Protein AF-A0AA39MLH0-F1 (afdb_monomer)

Sequence (256 aa):
MRRAWQQSLGCHDEVKSGTVVTLVQLEDVPPGALEAEPLLRNIAKQERKNVTIAILRRDIDWGNLQGIGGATVLHVWLKHIPALARFRPAVENLFSSTYAKWPLCLCKSKVFSMRSTDIDESTTRGTKNVLYNLVIAQLGIAVTWMARWLICVCGDQLTTDRIRKIKRYMLKVQPGFEWHDWALPIIQLWHLKWNWQKAIFRLHWFPLEGNKLYGLHRETVQIMERTKFNHEKCDFYPAHHILEDRFEAMILEALQ

InterPro domains:
  IPR046496 Domain of unknown function DUF6589 [PF20231] (48-255)

Foldseek 3Di:
DDDPVVDDPDDDPDLPAKDKDKDWDDPPQDPQNFWLVVVVVVVVVVCVVVDDPVNVVVPDPVVLVVLVVVLVLLVLCCVPPVVCVVCVVVSVCSCVPVNDDPDDDPDDIDMDIFDMDSQHLLALVSLVVVVCCVQCVTVVHDQVCLNTGADEDEDAPSNLVSLVVQLVVQVVDDDGVSNVSSYHYDYDPLNVLQVVLLVQLVVFVDDPDDPCCGGLVCCCCPVVVVVVDDSNVCDRPVSVVSVVVVVSVVSVVVVD

Solvent-accessible surface area (backbone atoms only — not comparable to full-atom values): 15325 Å² total; per-residue (Å²): 133,85,62,78,89,76,62,74,95,67,91,72,90,72,83,87,49,67,41,70,53,71,49,66,59,83,73,94,74,58,92,71,74,48,45,33,63,68,58,53,54,55,59,72,67,50,58,72,79,73,65,44,71,70,55,56,59,65,70,50,61,59,67,52,52,52,48,49,52,52,48,49,53,52,49,51,46,44,73,74,36,73,92,46,47,88,48,46,69,65,52,52,43,40,58,73,52,80,55,46,71,83,79,71,78,97,67,84,74,53,72,46,79,49,79,72,40,71,49,44,55,92,38,50,67,27,38,50,51,49,53,47,43,47,43,46,72,70,64,62,52,59,66,78,54,42,67,47,37,48,44,82,44,70,38,45,73,63,54,34,48,30,52,56,47,42,32,65,63,25,65,80,51,70,86,55,59,69,24,42,74,28,58,39,66,37,67,36,65,66,55,53,54,43,53,49,50,43,50,52,42,66,74,37,51,51,68,92,69,71,95,58,88,72,40,53,40,53,47,38,41,71,72,67,61,46,69,84,68,52,63,88,80,40,55,59,68,68,50,48,51,53,52,48,55,50,52,51,50,54,59,57,55,74,74,111

Secondary structure (DSSP, 8-state):
---GGG--SS--------B--EEE---SPPTTTTBHHHHHHHHHHTGGGG--HHHHHHHS-HHHHHHHHHHHHHHHHHHH-GGGGGGHHHHHHIIIIIT--SPPP-----EEEPPPB---TTSHHHHHHHHHIIIIIIT---GGGGGTB-EEEEE-HHHHHHHHHHHHHHTTSPSSGGGTTTEEEEE-HHHHHHHHHHHHHHHH---S-SS---SHHHIIIIIS--TT--TTT--HHHHHHHHHHHHHHHHHHTT-

Mean predicted aligned error: 7.53 Å

Radius of gyration: 24.04 Å; Cα contacts (8 Å, |Δi|>4): 231; chains: 1; bounding box: 58×59×61 Å

Structure (mmCIF, N/CA/C/O backbone):
data_AF-A0AA39MLH0-F1
#
_entry.id   AF-A0AA39MLH0-F1
#
loop_
_atom_site.group_PDB
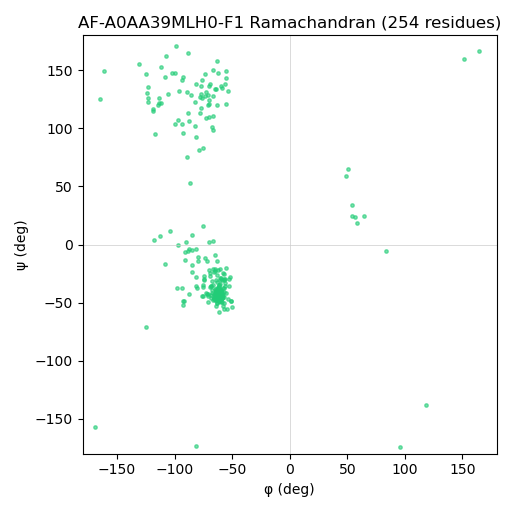_atom_site.id
_atom_site.type_symbol
_atom_site.label_atom_id
_atom_site.label_alt_id
_atom_site.label_comp_id
_atom_site.label_asym_id
_atom_site.label_entity_id
_atom_site.label_seq_id
_atom_site.pdbx_PDB_ins_code
_atom_site.Cartn_x
_atom_site.Cartn_y
_atom_site.Cartn_z
_atom_site.occupancy
_atom_site.B_iso_or_equiv
_atom_site.auth_seq_id
_atom_site.auth_comp_id
_atom_site.auth_asym_id
_atom_site.auth_atom_id
_atom_site.pdbx_PDB_model_num
ATOM 1 N N . MET A 1 1 ? 3.664 35.931 -2.407 1.00 41.81 1 MET A N 1
ATOM 2 C CA . MET A 1 1 ? 2.808 36.868 -3.172 1.00 41.81 1 MET A CA 1
ATOM 3 C C . MET A 1 1 ? 2.127 36.101 -4.300 1.00 41.81 1 MET A C 1
ATOM 5 O O . MET A 1 1 ? 2.835 35.494 -5.095 1.00 41.81 1 MET A O 1
ATOM 9 N N . ARG A 1 2 ? 0.785 36.045 -4.335 1.00 41.38 2 ARG A N 1
ATOM 10 C CA . ARG A 1 2 ? 0.023 35.475 -5.469 1.00 41.38 2 ARG A CA 1
ATOM 11 C C . ARG A 1 2 ? 0.074 36.448 -6.654 1.00 41.38 2 ARG A C 1
ATOM 13 O O . ARG A 1 2 ? 0.146 37.655 -6.439 1.00 41.38 2 ARG A O 1
ATOM 20 N N . ARG A 1 3 ? 0.082 35.933 -7.886 1.00 44.53 3 ARG A N 1
ATOM 21 C CA . ARG A 1 3 ? 0.177 36.758 -9.104 1.00 44.53 3 ARG A CA 1
ATOM 22 C C . ARG A 1 3 ? -1.176 37.431 -9.380 1.00 44.53 3 ARG A C 1
ATOM 24 O O . ARG A 1 3 ? -2.208 36.799 -9.185 1.00 44.53 3 ARG A O 1
ATOM 31 N N . ALA A 1 4 ? -1.175 38.685 -9.835 1.00 49.38 4 ALA A N 1
ATOM 32 C CA . ALA A 1 4 ? -2.377 39.528 -9.948 1.00 49.38 4 ALA A CA 1
ATOM 33 C C . ALA A 1 4 ? -3.506 38.932 -10.818 1.00 49.38 4 ALA A C 1
ATOM 35 O O . ALA A 1 4 ? -4.676 39.142 -10.532 1.00 49.38 4 ALA A O 1
ATOM 36 N N . TRP A 1 5 ? -3.187 38.113 -11.824 1.00 54.84 5 TRP A N 1
ATOM 37 C CA . TRP A 1 5 ? -4.193 37.456 -12.674 1.00 54.84 5 TRP A CA 1
ATOM 38 C C . TRP A 1 5 ? -4.812 36.185 -12.067 1.00 54.84 5 TRP A C 1
ATOM 40 O O . TRP A 1 5 ? -5.682 35.572 -12.675 1.00 54.84 5 TRP A O 1
ATOM 50 N N . GLN A 1 6 ? -4.351 35.751 -10.889 1.00 52.00 6 GLN A N 1
ATOM 51 C CA . GLN A 1 6 ? -4.975 34.670 -10.114 1.00 52.00 6 GLN A CA 1
ATOM 52 C C . GLN A 1 6 ? -6.036 35.202 -9.137 1.00 52.00 6 GLN A C 1
ATOM 54 O O . GLN A 1 6 ? -6.591 34.428 -8.360 1.00 52.00 6 GLN A O 1
ATOM 59 N N . GLN A 1 7 ? -6.284 36.516 -9.131 1.00 50.12 7 GLN A N 1
ATOM 60 C CA . GLN A 1 7 ? -7.321 37.142 -8.323 1.00 50.12 7 GLN A CA 1
ATOM 61 C C . GLN A 1 7 ? -8.596 37.271 -9.155 1.00 50.12 7 GLN A C 1
ATOM 63 O O . GLN A 1 7 ? -8.710 38.136 -10.017 1.00 50.12 7 GLN A O 1
ATOM 68 N N . SER A 1 8 ? -9.565 36.401 -8.900 1.00 54.72 8 SER A N 1
ATOM 69 C CA . SER A 1 8 ? -10.941 36.575 -9.362 1.00 54.72 8 SER A CA 1
ATOM 70 C C . SER A 1 8 ? -11.703 37.430 -8.345 1.00 54.72 8 SER A C 1
ATOM 72 O O . SER A 1 8 ? -11.675 37.155 -7.145 1.00 54.72 8 SER A O 1
ATOM 74 N N . LEU A 1 9 ? -12.361 38.490 -8.817 1.00 54.47 9 LEU A N 1
ATOM 75 C CA . LEU A 1 9 ? -13.243 39.343 -8.016 1.00 54.47 9 LEU A CA 1
ATOM 76 C C . LEU A 1 9 ? -14.544 38.577 -7.715 1.00 54.47 9 LEU A C 1
ATOM 78 O O . LEU A 1 9 ? -15.339 38.347 -8.622 1.00 54.47 9 LEU A O 1
ATOM 82 N N . GLY A 1 10 ? -14.747 38.155 -6.464 1.00 67.69 10 GLY A N 1
ATOM 83 C CA . GLY A 1 10 ? -15.962 37.465 -6.009 1.00 67.69 10 GLY A CA 1
ATOM 84 C C . GLY A 1 10 ? -15.792 36.759 -4.658 1.00 67.69 10 GLY A C 1
ATOM 85 O O . GLY A 1 10 ? -14.669 36.595 -4.179 1.00 67.69 10 GLY A O 1
ATOM 86 N N . CYS A 1 11 ? -16.904 36.340 -4.040 1.00 56.22 11 CYS A N 1
ATOM 87 C CA . CYS A 1 11 ? -16.878 35.367 -2.945 1.00 56.22 11 CYS A CA 1
ATOM 88 C C . CYS A 1 11 ? -16.407 34.027 -3.510 1.00 56.22 11 CYS A C 1
ATOM 90 O O . CYS A 1 11 ? -17.113 33.402 -4.296 1.00 56.22 11 CYS A O 1
ATOM 92 N N . HIS A 1 12 ? -15.204 33.606 -3.128 1.00 59.47 12 HIS A N 1
ATOM 93 C CA . HIS A 1 12 ? -14.743 32.249 -3.390 1.00 59.47 12 HIS A CA 1
ATOM 94 C C . HIS A 1 12 ? -15.296 31.338 -2.309 1.00 59.47 12 HIS A C 1
ATOM 96 O O . HIS A 1 12 ? -15.029 31.558 -1.127 1.00 59.47 12 HIS A O 1
ATOM 102 N N . ASP A 1 13 ? -16.039 30.312 -2.714 1.00 62.97 13 ASP A N 1
ATOM 103 C CA . ASP A 1 13 ? -16.340 29.192 -1.833 1.00 62.97 13 ASP A CA 1
ATOM 104 C C . ASP A 1 13 ? -15.026 28.455 -1.543 1.00 62.97 13 ASP A C 1
ATOM 106 O O . ASP A 1 13 ? -14.519 27.675 -2.351 1.00 62.97 13 ASP A O 1
ATOM 110 N N . GLU A 1 14 ? -14.423 28.748 -0.393 1.00 68.12 14 GLU A N 1
ATOM 111 C CA . GLU A 1 14 ? -13.247 28.031 0.086 1.00 68.12 14 GLU A CA 1
ATOM 112 C C . GLU A 1 14 ? -13.688 26.813 0.900 1.00 68.12 14 GLU A C 1
ATOM 114 O O . GLU A 1 14 ? -14.231 26.929 2.003 1.00 68.12 14 GLU A O 1
ATOM 119 N N . VAL A 1 15 ? -13.405 25.617 0.380 1.00 67.19 15 VAL A N 1
ATOM 120 C CA . VAL A 1 15 ? -13.515 24.382 1.162 1.00 67.19 15 VAL A CA 1
ATOM 121 C C . VAL A 1 15 ? -12.442 24.416 2.251 1.00 67.19 15 VAL A C 1
ATOM 123 O O . VAL A 1 15 ? -11.268 24.163 1.989 1.00 67.19 15 VAL A O 1
ATOM 126 N N . LYS A 1 16 ? -12.843 24.749 3.483 1.00 72.94 16 LYS A N 1
ATOM 127 C CA . LYS A 1 16 ? -11.939 24.781 4.647 1.00 72.94 16 LYS A CA 1
ATOM 128 C C . LYS A 1 16 ? -11.519 23.383 5.082 1.00 72.94 16 LYS A C 1
ATOM 130 O O . LYS A 1 16 ? -10.356 23.150 5.394 1.00 72.94 16 LYS A O 1
ATOM 135 N N . SER A 1 17 ? -12.481 22.470 5.123 1.00 75.81 17 SER A N 1
ATOM 136 C CA . SER A 1 17 ? -12.266 21.054 5.376 1.00 75.81 17 SER A CA 1
ATOM 137 C C . SER A 1 17 ? -13.480 20.272 4.895 1.00 75.81 17 SER A C 1
ATOM 139 O O . SER A 1 17 ? -14.598 20.789 4.884 1.00 75.81 17 SER A O 1
ATOM 141 N N . GLY A 1 18 ? -13.252 19.043 4.464 1.00 81.38 18 GLY A N 1
ATOM 142 C CA . GLY A 1 18 ? -14.297 18.160 3.988 1.00 81.38 18 GLY A CA 1
ATOM 143 C C . GLY A 1 18 ? -13.766 16.741 3.934 1.00 81.38 18 GLY A C 1
ATOM 144 O O . GLY A 1 18 ? -12.743 16.489 3.301 1.00 81.38 18 GLY A O 1
ATOM 145 N N . THR A 1 19 ? -14.459 15.823 4.595 1.00 88.44 19 THR A N 1
ATOM 146 C CA . THR A 1 19 ? -14.104 14.406 4.598 1.00 88.44 19 THR A CA 1
ATOM 147 C C . THR A 1 19 ? -15.184 13.617 3.880 1.00 88.44 19 THR A C 1
ATOM 149 O O . THR A 1 19 ? -16.369 13.699 4.222 1.00 88.44 19 THR A O 1
ATOM 152 N N . VAL A 1 20 ? -14.765 12.835 2.887 1.00 89.81 20 VAL A N 1
ATOM 153 C CA . VAL A 1 20 ? -15.617 11.884 2.171 1.00 89.81 20 VAL A CA 1
ATOM 154 C C . VAL A 1 20 ? -15.043 10.499 2.388 1.00 89.81 20 VAL A C 1
ATOM 156 O O . VAL A 1 20 ? -13.930 10.200 1.963 1.00 89.81 20 VAL A O 1
ATOM 159 N N . VAL A 1 21 ? -15.819 9.647 3.048 1.00 92.00 21 VAL A N 1
ATOM 160 C CA . VAL A 1 21 ? -15.444 8.251 3.248 1.00 92.00 21 VAL A CA 1
ATOM 161 C C . VAL A 1 21 ? -16.035 7.412 2.128 1.00 92.00 21 VAL A C 1
ATOM 163 O O . VAL A 1 21 ? -17.143 7.650 1.650 1.00 92.00 21 VAL A O 1
ATOM 166 N N . THR A 1 22 ? -15.282 6.406 1.715 1.00 94.56 22 THR A N 1
ATOM 167 C CA . THR A 1 22 ? -15.727 5.420 0.745 1.00 94.56 22 THR A CA 1
ATOM 168 C C . THR A 1 22 ? -15.607 4.041 1.370 1.00 94.56 22 THR A C 1
ATOM 170 O O . THR A 1 22 ? -14.539 3.674 1.858 1.00 94.56 22 THR A O 1
ATOM 173 N N . LEU A 1 23 ? -16.697 3.280 1.366 1.00 95.06 23 LEU A N 1
ATOM 174 C CA . LEU A 1 23 ? -16.683 1.883 1.773 1.00 95.06 23 LEU A CA 1
ATOM 175 C C . LEU A 1 23 ? -16.388 1.023 0.558 1.00 95.06 23 LEU A C 1
ATOM 177 O O . LEU A 1 23 ? -17.019 1.163 -0.488 1.00 95.06 23 LEU A O 1
ATOM 181 N N . VAL A 1 24 ? -15.437 0.116 0.715 1.00 94.06 24 VAL A N 1
ATOM 182 C CA . VAL A 1 24 ? -15.110 -0.881 -0.298 1.00 94.06 24 VAL A CA 1
ATOM 183 C C . VAL A 1 24 ? -15.533 -2.226 0.258 1.00 94.06 24 VAL A C 1
ATOM 185 O O . VAL A 1 24 ? -15.106 -2.609 1.348 1.00 94.06 24 VAL A O 1
ATOM 188 N N . GLN A 1 25 ? -16.411 -2.919 -0.461 1.00 93.25 25 GLN A N 1
ATOM 189 C CA . GLN A 1 25 ? -16.836 -4.253 -0.073 1.00 93.25 25 GLN A CA 1
ATOM 190 C C . GLN A 1 25 ? -15.650 -5.205 -0.185 1.00 93.25 25 GLN A C 1
ATOM 192 O O . GLN A 1 25 ? -15.001 -5.278 -1.227 1.00 93.25 25 GLN A O 1
ATOM 197 N N . LEU A 1 26 ? -15.385 -5.931 0.896 1.00 91.12 26 LEU A N 1
ATOM 198 C CA . LEU A 1 26 ? -14.428 -7.022 0.868 1.00 91.12 26 LEU A CA 1
ATOM 199 C C . LEU A 1 26 ? -15.074 -8.235 0.193 1.00 91.12 26 LEU A C 1
ATOM 201 O O . LEU A 1 26 ? -16.230 -8.567 0.466 1.00 91.12 26 LEU A O 1
ATOM 205 N N . GLU A 1 27 ? -14.315 -8.878 -0.681 1.00 89.38 27 GLU A N 1
ATOM 206 C CA . GLU A 1 27 ? -14.717 -10.064 -1.432 1.00 89.38 27 GLU A CA 1
ATOM 207 C C . GLU A 1 27 ? -13.892 -11.263 -0.949 1.00 89.38 27 GLU A C 1
ATOM 209 O O . GLU A 1 27 ? -12.803 -11.085 -0.401 1.00 89.38 27 GLU A O 1
ATOM 214 N N . ASP A 1 28 ? -14.450 -12.469 -1.073 1.00 88.69 28 ASP A N 1
ATOM 215 C CA . ASP A 1 28 ? -13.798 -13.731 -0.692 1.00 88.69 28 ASP A CA 1
ATOM 216 C C . ASP A 1 28 ? -13.265 -13.779 0.757 1.00 88.69 28 ASP A C 1
ATOM 218 O O . ASP A 1 28 ? -12.250 -14.409 1.055 1.00 88.69 28 ASP A O 1
ATOM 222 N N . VAL A 1 29 ? -13.960 -13.116 1.691 1.00 89.31 29 VAL A N 1
ATOM 223 C CA . VAL A 1 29 ? -13.567 -13.067 3.108 1.00 89.31 29 VAL A CA 1
ATOM 224 C C . VAL A 1 29 ? -13.932 -14.382 3.804 1.00 89.31 29 VAL A C 1
ATOM 226 O O . VAL A 1 29 ? -15.124 -14.685 3.928 1.00 89.31 29 VAL A O 1
ATOM 229 N N . PRO A 1 30 ? -12.955 -15.157 4.319 1.00 91.62 30 PRO A N 1
ATOM 230 C CA . PRO A 1 30 ? -13.272 -16.385 5.026 1.00 91.62 30 PRO A CA 1
ATOM 231 C C . PRO A 1 30 ? -14.005 -16.087 6.346 1.00 91.62 30 PRO A C 1
ATOM 233 O O . PRO A 1 30 ? -13.766 -15.046 6.974 1.00 91.62 30 PRO A O 1
ATOM 236 N N . PRO A 1 31 ? -14.882 -16.996 6.814 1.00 91.75 31 PRO A N 1
ATOM 237 C CA . PRO A 1 31 ? -15.554 -16.837 8.098 1.00 91.75 31 PRO A CA 1
ATOM 238 C C . PRO A 1 31 ? -14.548 -16.601 9.231 1.00 91.75 31 PRO A C 1
ATOM 240 O O . PRO A 1 31 ? -13.547 -17.305 9.344 1.00 91.75 31 PRO A O 1
ATOM 243 N N . GLY A 1 32 ? -14.805 -15.592 10.063 1.00 91.31 32 GLY A N 1
ATOM 244 C CA . GLY A 1 32 ? -13.945 -15.251 11.200 1.00 91.31 32 GLY A CA 1
ATOM 245 C C . GLY A 1 32 ? -12.728 -14.373 10.875 1.00 91.31 32 GLY A C 1
ATOM 246 O O . GLY A 1 32 ? -12.064 -13.910 11.798 1.00 91.31 32 GLY A O 1
ATOM 247 N N . ALA A 1 33 ? -12.443 -14.065 9.602 1.00 91.56 33 ALA A N 1
ATOM 248 C CA . ALA A 1 33 ? -11.252 -13.290 9.219 1.00 91.56 33 ALA A CA 1
ATOM 249 C C . ALA A 1 33 ? -11.187 -11.879 9.831 1.00 91.56 33 ALA A C 1
ATOM 251 O O . ALA A 1 33 ? -10.104 -11.336 10.033 1.00 91.56 33 ALA A O 1
ATOM 252 N N . LEU A 1 34 ? -12.350 -11.284 10.111 1.00 93.19 34 LEU A N 1
ATOM 253 C CA . LEU A 1 34 ? -12.482 -9.943 10.683 1.00 93.19 34 LEU A CA 1
ATOM 254 C C . LEU A 1 34 ? -12.839 -9.962 12.174 1.00 93.19 34 LEU A C 1
ATOM 256 O O . LEU A 1 34 ? -13.214 -8.927 12.722 1.00 93.19 34 LEU A O 1
ATOM 260 N N . GLU A 1 35 ? -12.758 -11.111 12.844 1.00 93.81 35 GLU A N 1
ATOM 261 C CA . GLU A 1 35 ? -12.950 -11.160 14.292 1.00 93.81 35 GLU A CA 1
ATOM 262 C C . GLU A 1 35 ? -11.769 -10.501 15.014 1.00 93.81 35 GLU A C 1
ATOM 264 O O . GLU A 1 35 ? -10.603 -10.709 14.678 1.00 93.81 35 GLU A O 1
ATOM 269 N N . ALA A 1 36 ? -12.067 -9.691 16.028 1.00 91.38 36 ALA A N 1
ATOM 270 C CA . ALA A 1 36 ? -11.064 -8.927 16.765 1.00 91.38 36 ALA A CA 1
ATOM 271 C C . ALA A 1 36 ? -10.234 -9.799 17.722 1.00 91.38 36 ALA A C 1
ATOM 273 O O . ALA A 1 36 ? -9.059 -9.515 17.964 1.00 91.38 36 ALA A O 1
ATOM 274 N N . GLU A 1 37 ? -10.821 -10.881 18.238 1.00 91.44 37 GLU A N 1
ATOM 275 C CA . GLU A 1 37 ? -10.251 -11.746 19.278 1.00 91.44 37 GLU A CA 1
ATOM 276 C C . GLU A 1 37 ? -8.813 -12.228 18.972 1.00 91.44 37 GLU A C 1
ATOM 278 O O . GLU A 1 37 ? -7.938 -12.099 19.836 1.00 91.44 37 GLU A O 1
ATOM 283 N N . PRO A 1 38 ? -8.485 -12.761 17.772 1.00 92.88 38 PRO A N 1
ATOM 284 C CA . PRO A 1 38 ? -7.125 -13.217 17.477 1.00 92.88 38 PRO A CA 1
ATOM 285 C C . PRO A 1 38 ? -6.107 -12.070 17.485 1.00 92.88 38 PRO A C 1
ATOM 287 O O . PRO A 1 38 ? -5.004 -12.222 18.014 1.00 92.88 38 PRO A O 1
ATOM 290 N N . LEU A 1 39 ? -6.485 -10.906 16.946 1.00 90.81 39 LEU A N 1
ATOM 291 C CA . LEU A 1 39 ? -5.627 -9.723 16.918 1.00 90.81 39 LEU A CA 1
ATOM 292 C C . LEU A 1 39 ? -5.343 -9.222 18.338 1.00 90.81 39 LEU A C 1
ATOM 294 O O . LEU A 1 39 ? -4.185 -8.993 18.688 1.00 90.81 39 LEU A O 1
ATOM 298 N N . LEU A 1 40 ? -6.381 -9.091 19.166 1.00 88.81 40 LEU A N 1
ATOM 299 C CA . LEU A 1 40 ? -6.259 -8.599 20.539 1.00 88.81 40 LEU A CA 1
ATOM 300 C C . LEU A 1 40 ? -5.413 -9.536 21.404 1.00 88.81 40 LEU A C 1
ATOM 302 O O . LEU A 1 40 ? -4.520 -9.071 22.117 1.00 88.81 40 LEU A O 1
ATOM 306 N N . ARG A 1 41 ? -5.604 -10.856 21.275 1.00 92.25 41 ARG A N 1
ATOM 307 C CA . ARG A 1 41 ? -4.762 -11.854 21.955 1.00 92.25 41 ARG A CA 1
ATOM 308 C C . ARG A 1 41 ? -3.293 -11.728 21.560 1.00 92.25 41 ARG A C 1
ATOM 310 O O . ARG A 1 41 ? -2.428 -11.750 22.431 1.00 92.25 41 ARG A O 1
ATOM 317 N N . ASN A 1 42 ? -2.989 -11.536 20.278 1.00 91.19 42 ASN A N 1
ATOM 318 C CA . ASN A 1 42 ? -1.607 -11.356 19.824 1.00 91.19 42 ASN A CA 1
ATOM 319 C C . ASN A 1 42 ? -0.997 -10.026 20.296 1.00 91.19 42 ASN A C 1
ATOM 321 O O . ASN A 1 42 ? 0.176 -9.983 20.670 1.00 91.19 42 ASN A O 1
ATOM 325 N N . ILE A 1 43 ? -1.786 -8.949 20.357 1.00 88.56 43 ILE A N 1
ATOM 326 C CA . ILE A 1 43 ? -1.344 -7.676 20.945 1.00 88.56 43 ILE A CA 1
ATOM 327 C C . ILE A 1 43 ? -1.009 -7.860 22.431 1.00 88.56 43 ILE A C 1
ATOM 329 O O . ILE A 1 43 ? 0.019 -7.351 22.886 1.00 88.56 43 ILE A O 1
ATOM 333 N N . ALA A 1 44 ? -1.823 -8.605 23.182 1.00 89.81 44 ALA A N 1
ATOM 334 C CA . ALA A 1 44 ? -1.595 -8.858 24.604 1.00 89.81 44 ALA A CA 1
ATOM 335 C C . ALA A 1 44 ? -0.275 -9.604 24.872 1.00 89.81 44 ALA A C 1
ATOM 337 O O . ALA A 1 44 ? 0.417 -9.284 25.837 1.00 89.81 44 ALA A O 1
ATOM 338 N N . LYS A 1 45 ? 0.137 -10.515 23.979 1.00 93.38 45 LYS A N 1
ATOM 339 C CA . LYS A 1 45 ? 1.423 -11.232 24.084 1.00 93.38 45 LYS A CA 1
ATOM 340 C C . LYS A 1 45 ? 2.654 -10.325 23.963 1.00 93.38 45 LYS A C 1
ATOM 342 O O . LYS A 1 45 ? 3.732 -10.701 24.405 1.00 93.38 45 LYS A O 1
ATOM 347 N N . GLN A 1 46 ? 2.522 -9.134 23.368 1.00 90.50 46 GLN A N 1
ATOM 348 C CA . GLN A 1 46 ? 3.606 -8.149 23.208 1.00 90.50 46 GLN A CA 1
ATOM 349 C C . GLN A 1 46 ? 4.883 -8.681 22.519 1.00 90.50 46 GLN A C 1
ATOM 351 O O . GLN A 1 46 ? 5.948 -8.077 22.656 1.00 90.50 46 GLN A O 1
ATOM 356 N N . GLU A 1 47 ? 4.781 -9.734 21.703 1.00 90.38 47 GLU A N 1
ATOM 357 C CA . GLU A 1 47 ? 5.918 -10.362 21.002 1.00 90.38 47 GLU A CA 1
ATOM 358 C C . GLU A 1 47 ? 6.686 -9.383 20.104 1.00 90.38 47 GLU A C 1
ATOM 360 O O . GLU A 1 47 ? 7.890 -9.531 19.906 1.00 90.38 47 GLU A O 1
ATOM 365 N N . ARG A 1 48 ? 6.029 -8.305 19.648 1.00 87.44 48 ARG A N 1
ATOM 366 C CA . ARG A 1 48 ? 6.665 -7.205 18.903 1.00 87.44 48 ARG A CA 1
ATOM 367 C C . ARG A 1 48 ? 7.904 -6.625 19.595 1.00 87.44 48 ARG A C 1
ATOM 369 O O . ARG A 1 48 ? 8.770 -6.091 18.917 1.00 87.44 48 ARG A O 1
ATOM 3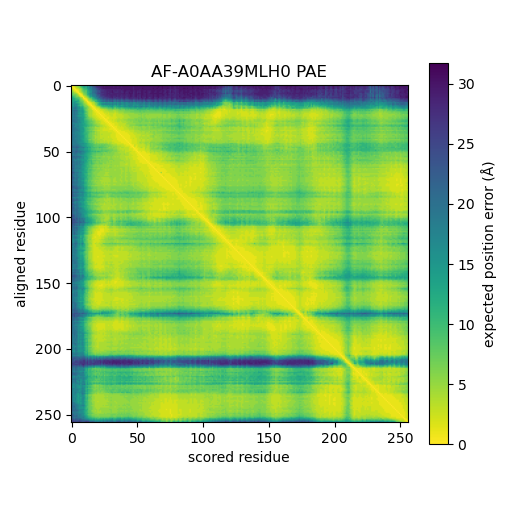76 N N . LYS A 1 49 ? 7.980 -6.690 20.932 1.00 91.25 49 LYS A N 1
ATOM 377 C CA . LYS A 1 49 ? 9.127 -6.186 21.708 1.00 91.25 49 LYS A CA 1
ATOM 378 C C . LYS A 1 49 ? 10.405 -6.982 21.433 1.00 91.25 49 LYS A C 1
ATOM 380 O O . LYS A 1 49 ? 11.491 -6.447 21.608 1.00 91.25 49 LYS A O 1
ATOM 385 N N . ASN A 1 50 ? 10.259 -8.222 20.974 1.00 92.62 50 ASN A N 1
ATOM 386 C CA . ASN A 1 50 ? 11.358 -9.135 20.680 1.00 92.62 50 ASN A CA 1
ATOM 387 C C . ASN A 1 50 ? 11.736 -9.130 19.190 1.00 92.62 50 ASN A C 1
ATOM 389 O O . ASN A 1 50 ? 12.644 -9.852 18.783 1.00 92.62 50 ASN A O 1
ATOM 393 N N . VAL A 1 51 ? 11.045 -8.340 18.359 1.00 93.62 51 VAL A N 1
ATOM 394 C CA . VAL A 1 51 ? 11.341 -8.241 16.927 1.00 93.62 51 VAL A CA 1
ATOM 395 C C . VAL A 1 51 ? 12.658 -7.496 16.741 1.00 93.62 51 VAL A C 1
ATOM 397 O O . VAL A 1 51 ? 12.801 -6.337 17.121 1.00 93.62 51 VAL A O 1
ATOM 400 N N . THR A 1 52 ? 13.622 -8.168 16.119 1.00 95.19 52 THR A N 1
ATOM 401 C CA . THR A 1 52 ? 14.923 -7.602 15.757 1.00 95.19 52 THR A CA 1
ATOM 402 C C . THR A 1 52 ? 15.010 -7.382 14.250 1.00 95.19 52 THR A C 1
ATOM 404 O O . THR A 1 52 ? 14.274 -7.990 13.471 1.00 95.19 52 THR A O 1
ATOM 407 N N . ILE A 1 53 ? 15.965 -6.556 13.812 1.00 95.25 53 ILE A N 1
ATOM 408 C CA . ILE A 1 53 ? 16.258 -6.358 12.381 1.00 95.25 53 ILE A CA 1
ATOM 409 C C . ILE A 1 53 ? 16.587 -7.696 11.701 1.00 95.25 53 ILE A C 1
ATOM 411 O O . ILE A 1 53 ? 16.192 -7.918 10.562 1.00 95.25 53 ILE A O 1
ATOM 415 N N . ALA A 1 54 ? 17.269 -8.607 12.402 1.00 96.06 54 ALA A N 1
ATOM 416 C CA . ALA A 1 54 ? 17.595 -9.928 11.875 1.00 96.06 54 ALA A CA 1
ATOM 417 C C . ALA A 1 54 ? 16.340 -10.777 11.609 1.00 96.06 54 ALA A C 1
ATOM 419 O O . ALA A 1 54 ? 16.278 -11.449 10.582 1.00 96.06 54 ALA A O 1
ATOM 420 N N . ILE A 1 55 ? 15.337 -10.711 12.495 1.00 95.12 55 ILE A N 1
ATOM 421 C CA . ILE A 1 55 ? 14.045 -11.385 12.299 1.00 95.12 55 ILE A CA 1
ATOM 422 C C . ILE A 1 55 ? 13.339 -10.805 11.075 1.00 95.12 55 ILE A C 1
ATOM 424 O O . ILE A 1 55 ? 12.989 -11.558 10.175 1.00 95.12 55 ILE A O 1
ATOM 428 N N . LEU A 1 56 ? 13.223 -9.476 10.990 1.00 93.62 56 LEU A N 1
ATOM 429 C CA . LEU A 1 56 ? 12.592 -8.810 9.844 1.00 93.62 56 LEU A CA 1
ATOM 430 C C . LEU A 1 56 ? 13.301 -9.134 8.526 1.00 93.62 56 LEU A C 1
ATOM 432 O O . LEU A 1 56 ? 12.657 -9.384 7.516 1.00 93.62 56 LEU A O 1
ATOM 436 N N . ARG A 1 57 ? 14.637 -9.169 8.530 1.00 95.12 57 ARG A N 1
ATOM 437 C CA . ARG A 1 57 ? 15.423 -9.505 7.340 1.00 95.12 57 ARG A CA 1
ATOM 438 C C . ARG A 1 57 ? 15.226 -10.957 6.911 1.00 95.12 57 ARG A C 1
ATOM 440 O O . ARG A 1 57 ? 15.261 -11.226 5.716 1.00 95.12 57 ARG A O 1
ATOM 447 N N . ARG A 1 58 ? 15.056 -11.878 7.862 1.00 95.06 58 ARG A N 1
ATOM 448 C CA . ARG A 1 58 ? 14.790 -13.298 7.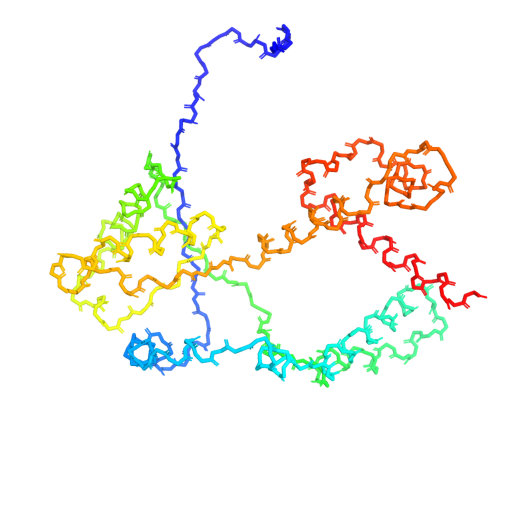585 1.00 95.06 58 ARG A CA 1
ATOM 449 C C . ARG A 1 58 ? 13.360 -13.534 7.098 1.00 95.06 58 ARG A C 1
ATOM 451 O O . ARG A 1 58 ? 13.151 -14.452 6.320 1.00 95.06 58 ARG A O 1
ATOM 458 N N . ASP A 1 59 ? 12.416 -12.716 7.549 1.00 94.31 59 ASP A N 1
ATOM 459 C CA . ASP A 1 59 ? 11.005 -12.783 7.154 1.00 94.31 59 ASP A CA 1
ATOM 460 C C . ASP A 1 59 ? 10.773 -12.348 5.695 1.00 94.31 59 ASP A C 1
ATOM 462 O O . ASP A 1 59 ? 9.799 -12.737 5.056 1.00 94.31 59 ASP A O 1
ATOM 466 N N . ILE A 1 60 ? 11.704 -11.574 5.125 1.00 93.75 60 ILE A N 1
ATOM 467 C CA . ILE A 1 60 ? 11.685 -11.242 3.701 1.00 93.75 60 ILE A CA 1
ATOM 468 C C . ILE A 1 60 ? 12.012 -12.495 2.888 1.00 93.75 60 ILE A C 1
ATOM 470 O O . ILE A 1 60 ? 13.101 -13.062 2.973 1.00 93.75 60 ILE A O 1
ATOM 474 N N . ASP A 1 61 ? 11.085 -12.868 2.018 1.00 94.81 61 ASP A N 1
ATOM 475 C CA . ASP A 1 61 ? 11.294 -13.904 1.016 1.00 94.81 61 ASP A CA 1
ATOM 476 C C . ASP A 1 61 ? 12.162 -13.373 -0.137 1.00 94.81 61 ASP A C 1
ATOM 478 O O . ASP A 1 61 ? 11.678 -12.917 -1.179 1.00 94.81 61 ASP A O 1
ATOM 482 N N . TRP A 1 62 ? 13.476 -13.402 0.089 1.00 95.00 62 TRP A N 1
ATOM 483 C CA . TRP A 1 62 ? 14.486 -12.956 -0.869 1.00 95.00 62 TRP A CA 1
ATOM 484 C C . TRP A 1 62 ? 14.458 -13.752 -2.172 1.00 95.00 62 TRP A C 1
ATOM 486 O O . TRP A 1 62 ? 14.704 -13.173 -3.227 1.00 95.00 62 TRP A O 1
ATOM 496 N N . GLY A 1 63 ? 14.141 -15.049 -2.110 1.00 95.62 63 GLY A N 1
ATOM 497 C CA . GLY A 1 63 ? 14.087 -15.913 -3.288 1.00 95.62 63 GLY A CA 1
ATOM 498 C C . GLY A 1 63 ? 12.969 -15.493 -4.236 1.00 95.62 63 GLY A C 1
ATOM 499 O O . GLY A 1 63 ? 13.205 -15.299 -5.428 1.00 95.62 63 GLY A O 1
ATOM 500 N N . ASN A 1 64 ? 11.769 -15.257 -3.703 1.00 95.12 64 ASN A N 1
ATOM 501 C CA . ASN A 1 64 ? 10.663 -14.717 -4.490 1.00 95.12 64 ASN A CA 1
ATOM 502 C C . ASN A 1 64 ? 10.959 -13.300 -5.000 1.00 95.12 64 ASN A C 1
ATOM 504 O O . ASN A 1 64 ? 10.686 -13.016 -6.161 1.00 95.12 64 ASN A O 1
ATOM 508 N N . LEU A 1 65 ? 11.564 -12.429 -4.183 1.00 94.31 65 LEU A N 1
ATOM 509 C CA . LEU A 1 65 ? 11.903 -11.062 -4.598 1.00 94.31 65 LEU A CA 1
ATOM 510 C C . LEU A 1 65 ? 12.900 -11.045 -5.766 1.00 94.31 65 LEU A C 1
ATOM 512 O O . LEU A 1 65 ? 12.693 -10.328 -6.744 1.00 94.31 65 LEU A O 1
ATOM 516 N N . GLN A 1 66 ? 13.955 -11.859 -5.693 1.00 95.88 66 GLN A N 1
ATOM 517 C CA . GLN A 1 66 ? 14.920 -12.022 -6.784 1.00 95.88 66 GLN A CA 1
ATOM 518 C C . GLN A 1 66 ? 14.268 -12.635 -8.026 1.00 95.88 66 GLN A C 1
ATOM 520 O O . GLN A 1 66 ? 14.506 -12.160 -9.135 1.00 95.88 66 GLN A O 1
ATOM 525 N N . GLY A 1 67 ? 13.407 -13.638 -7.840 1.00 96.19 67 GLY A N 1
ATOM 526 C CA . GLY A 1 67 ? 12.650 -14.274 -8.915 1.00 96.19 67 GLY A CA 1
ATOM 527 C C . GLY A 1 67 ? 11.746 -13.304 -9.674 1.00 96.19 67 GLY A C 1
ATOM 528 O O . GLY A 1 67 ? 11.825 -13.219 -10.899 1.00 96.19 67 GLY A O 1
ATOM 529 N N . ILE A 1 68 ? 10.949 -12.505 -8.956 1.00 95.56 68 ILE A N 1
ATOM 530 C CA . ILE A 1 68 ? 10.105 -11.450 -9.542 1.00 95.56 68 ILE A CA 1
ATOM 531 C C . ILE A 1 68 ? 10.969 -10.394 -10.231 1.00 95.56 68 ILE A C 1
ATOM 533 O O . ILE A 1 68 ? 10.628 -9.950 -11.327 1.00 95.56 68 ILE A O 1
ATOM 537 N N . GLY A 1 69 ? 12.097 -10.007 -9.628 1.00 94.62 69 GLY A N 1
ATOM 538 C CA . GLY A 1 69 ? 13.049 -9.082 -10.244 1.00 94.62 69 GLY A CA 1
ATOM 539 C C . GLY A 1 69 ? 13.553 -9.591 -11.596 1.00 94.62 69 GLY A C 1
ATOM 540 O O . GLY A 1 69 ? 13.443 -8.885 -12.597 1.00 94.62 69 GLY A O 1
ATOM 541 N N . GLY A 1 70 ? 14.019 -10.842 -11.652 1.00 95.25 70 GLY A N 1
ATOM 542 C CA . GLY A 1 70 ? 14.461 -11.484 -12.892 1.00 95.25 70 GLY A CA 1
ATOM 543 C C . GLY A 1 70 ? 13.340 -11.624 -13.925 1.00 95.25 70 GLY A C 1
ATOM 544 O O . GLY A 1 70 ? 13.529 -11.283 -15.091 1.00 95.25 70 GLY A O 1
ATOM 545 N N . ALA A 1 71 ? 12.145 -12.043 -13.503 1.00 96.06 71 ALA A N 1
ATOM 546 C CA . ALA A 1 71 ? 10.980 -12.132 -14.382 1.00 96.06 71 ALA A CA 1
ATOM 547 C C . ALA A 1 71 ? 10.594 -10.760 -14.963 1.00 96.06 71 ALA A C 1
ATOM 549 O O . ALA A 1 71 ? 10.235 -10.669 -16.136 1.00 96.06 71 ALA A O 1
ATOM 550 N N . THR A 1 72 ? 10.718 -9.684 -14.178 1.00 95.62 72 THR A N 1
ATOM 551 C CA . THR A 1 72 ? 10.445 -8.307 -14.625 1.00 95.62 72 THR A CA 1
ATOM 552 C C . THR A 1 72 ? 11.439 -7.869 -15.699 1.00 95.62 72 THR A C 1
ATOM 554 O O . THR A 1 72 ? 11.027 -7.319 -16.716 1.00 95.62 72 THR A O 1
ATOM 557 N N . VAL A 1 73 ? 12.730 -8.179 -15.532 1.00 95.56 73 VAL A N 1
ATOM 558 C CA . VAL A 1 73 ? 13.757 -7.929 -16.560 1.00 95.56 73 VAL A CA 1
ATOM 559 C C . VAL A 1 73 ? 13.418 -8.657 -17.863 1.00 95.56 73 VAL A C 1
ATOM 561 O O . VAL A 1 73 ? 13.374 -8.036 -18.925 1.00 95.56 73 VAL A O 1
ATOM 564 N N . LEU A 1 74 ? 13.096 -9.953 -17.784 1.00 95.12 74 LEU A N 1
ATOM 565 C CA . LEU A 1 74 ? 12.691 -10.740 -18.953 1.00 95.12 74 LEU A CA 1
ATOM 566 C C . LEU A 1 74 ? 11.437 -10.167 -19.622 1.00 95.12 74 LEU A C 1
ATOM 568 O O . LEU A 1 74 ? 11.350 -10.138 -20.848 1.00 95.12 74 LEU A O 1
ATOM 572 N N . HIS A 1 75 ? 10.472 -9.690 -18.835 1.00 95.50 75 HIS A N 1
ATOM 573 C CA . HIS A 1 75 ? 9.252 -9.080 -19.354 1.00 95.50 75 HIS A CA 1
ATOM 574 C C . HIS A 1 75 ? 9.541 -7.798 -20.149 1.00 95.50 75 HIS A C 1
ATOM 576 O O . HIS A 1 75 ? 8.987 -7.611 -21.233 1.00 95.50 75 HIS A O 1
ATOM 582 N N . VAL A 1 76 ? 10.458 -6.952 -19.669 1.00 95.62 76 VAL A N 1
ATOM 583 C CA . VAL A 1 76 ? 10.914 -5.757 -20.400 1.00 95.62 76 VAL A CA 1
ATOM 584 C C . VAL A 1 76 ? 11.610 -6.145 -21.707 1.00 95.62 76 VAL A C 1
ATOM 586 O O . VAL A 1 76 ? 11.310 -5.571 -22.754 1.00 95.62 76 VAL A O 1
ATOM 589 N N . TRP A 1 77 ? 12.478 -7.159 -21.704 1.00 95.06 77 TRP A N 1
ATOM 590 C CA . TRP A 1 77 ? 13.098 -7.647 -22.942 1.00 95.06 77 TRP A CA 1
ATOM 591 C C . TRP A 1 77 ? 12.066 -8.178 -23.938 1.00 95.06 77 TRP A C 1
ATOM 593 O O . TRP A 1 77 ? 12.150 -7.878 -25.124 1.00 95.06 77 TRP A O 1
ATOM 603 N N . LEU A 1 78 ? 11.049 -8.907 -23.475 1.00 95.44 78 LEU A N 1
ATOM 604 C CA . LEU A 1 78 ? 9.950 -9.376 -24.325 1.00 95.44 78 LEU A CA 1
ATOM 605 C C . LEU A 1 78 ? 9.102 -8.245 -24.912 1.00 95.44 78 LEU A C 1
ATOM 607 O O . LEU A 1 78 ? 8.524 -8.416 -25.987 1.00 95.44 78 LEU A O 1
ATOM 611 N N . LYS A 1 79 ? 8.980 -7.121 -24.199 1.00 95.00 79 LYS A N 1
ATOM 612 C CA . LYS A 1 79 ? 8.263 -5.927 -24.666 1.00 95.00 79 LYS A CA 1
ATOM 613 C C . LYS A 1 79 ? 8.989 -5.266 -25.841 1.00 95.00 79 LYS A C 1
ATOM 615 O O . LYS A 1 79 ? 8.326 -4.844 -26.783 1.00 95.00 79 LYS A O 1
ATOM 620 N N . HIS A 1 80 ? 10.323 -5.218 -25.805 1.00 95.00 80 HIS A N 1
ATOM 621 C CA . HIS A 1 80 ? 11.133 -4.429 -26.747 1.00 95.00 80 HIS A CA 1
ATOM 622 C C . HIS A 1 80 ? 11.916 -5.245 -27.787 1.00 95.00 80 HIS A C 1
ATOM 624 O O . HIS A 1 80 ? 12.342 -4.683 -28.792 1.00 95.00 80 HIS A O 1
ATOM 630 N N . ILE A 1 81 ? 12.102 -6.556 -27.593 1.00 94.69 81 ILE A N 1
ATOM 631 C CA . ILE A 1 81 ? 12.892 -7.431 -28.476 1.00 94.69 81 ILE A CA 1
AT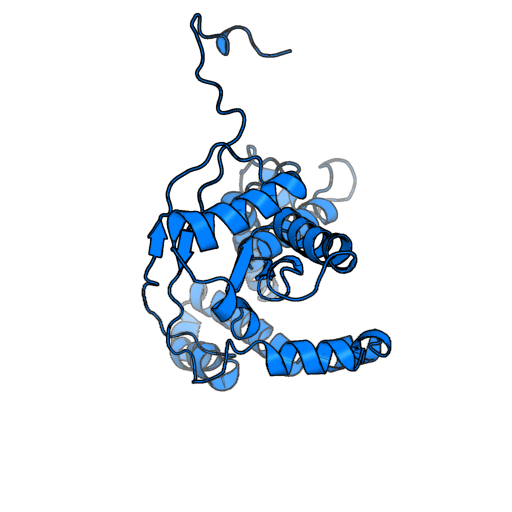OM 632 C C . ILE A 1 81 ? 11.980 -8.507 -29.086 1.00 94.69 81 ILE A C 1
ATOM 634 O O . ILE A 1 81 ? 11.785 -9.574 -28.490 1.00 94.69 81 ILE A O 1
ATOM 638 N N . PRO A 1 82 ? 11.449 -8.292 -30.306 1.00 94.81 82 PRO A N 1
ATOM 639 C CA . PRO A 1 82 ? 10.507 -9.217 -30.941 1.00 94.81 82 PRO A CA 1
ATOM 640 C C . PRO A 1 82 ? 11.037 -10.649 -31.099 1.00 94.81 82 PRO A C 1
ATOM 642 O O . PRO A 1 82 ? 10.269 -11.605 -31.012 1.00 94.81 82 PRO A O 1
ATOM 645 N N . ALA A 1 83 ? 12.354 -10.823 -31.261 1.00 95.62 83 ALA A N 1
ATOM 646 C CA . ALA A 1 83 ? 12.995 -12.137 -31.387 1.00 95.62 83 ALA A CA 1
ATOM 647 C C . ALA A 1 83 ? 12.792 -13.048 -30.156 1.00 95.62 83 ALA A C 1
ATOM 649 O O . ALA A 1 83 ? 12.904 -14.275 -30.255 1.00 95.62 83 ALA A O 1
ATOM 650 N N . LEU A 1 84 ? 12.478 -12.464 -28.996 1.00 95.06 84 LEU A N 1
ATOM 651 C CA . LEU A 1 84 ? 12.221 -13.197 -27.760 1.00 95.06 84 LEU A CA 1
ATOM 652 C C . LEU A 1 84 ? 10.743 -13.557 -27.569 1.00 95.06 84 LEU A C 1
ATOM 654 O O . LEU A 1 84 ? 10.441 -14.326 -26.662 1.00 95.06 84 LEU A O 1
ATOM 658 N N . ALA A 1 85 ? 9.826 -13.093 -28.426 1.00 95.06 85 ALA A N 1
ATOM 659 C CA . ALA A 1 85 ? 8.377 -13.243 -28.237 1.00 95.06 85 ALA A CA 1
ATOM 660 C C . ALA A 1 85 ? 7.914 -14.692 -27.985 1.00 95.06 85 ALA A C 1
ATOM 662 O O . ALA A 1 85 ? 6.961 -14.907 -27.239 1.00 95.06 85 ALA A O 1
ATOM 663 N N . ARG A 1 86 ? 8.622 -15.690 -28.530 1.00 96.75 86 ARG A N 1
ATOM 664 C CA . ARG A 1 86 ? 8.377 -17.123 -28.273 1.00 96.75 86 ARG A CA 1
ATOM 665 C C . ARG A 1 86 ? 8.442 -17.525 -26.794 1.00 96.75 86 ARG A C 1
ATOM 667 O O . ARG A 1 86 ? 7.811 -18.503 -26.413 1.00 96.75 86 ARG A O 1
ATOM 674 N N . PHE A 1 87 ? 9.176 -16.787 -25.961 1.00 96.94 87 PHE A N 1
ATOM 675 C CA . PHE A 1 87 ? 9.300 -17.054 -24.524 1.00 96.94 87 PHE A CA 1
ATOM 676 C C . PHE A 1 87 ? 8.205 -16.384 -23.688 1.00 96.94 87 PHE A C 1
ATOM 678 O O . PHE A 1 87 ? 8.139 -16.620 -22.483 1.00 96.94 87 PHE A O 1
ATOM 685 N N . ARG A 1 88 ? 7.325 -15.580 -24.302 1.00 96.31 88 ARG A N 1
ATOM 686 C CA . ARG A 1 88 ? 6.249 -14.866 -23.602 1.00 96.31 88 ARG A CA 1
ATOM 687 C C . ARG A 1 88 ? 5.400 -15.772 -22.701 1.00 96.31 88 ARG A C 1
ATOM 689 O O . ARG A 1 88 ? 5.288 -15.425 -21.529 1.00 96.31 88 ARG A O 1
ATOM 696 N N . PRO A 1 89 ? 4.903 -16.944 -23.150 1.00 97.00 89 PRO A N 1
ATOM 697 C CA . PRO A 1 89 ? 4.097 -17.807 -22.284 1.00 97.00 89 PRO A CA 1
ATOM 698 C C . PRO A 1 89 ? 4.869 -18.304 -21.056 1.00 97.00 89 PRO A C 1
ATOM 700 O O . PRO A 1 89 ? 4.328 -18.363 -19.956 1.00 97.00 89 PRO A O 1
ATOM 703 N N . ALA A 1 90 ? 6.154 -18.629 -21.230 1.00 96.94 90 ALA A N 1
ATOM 704 C CA . ALA A 1 90 ? 7.000 -19.097 -20.138 1.00 96.94 90 ALA A CA 1
ATOM 705 C C . ALA A 1 90 ? 7.249 -17.991 -19.104 1.00 96.94 90 ALA A C 1
ATOM 707 O O . ALA A 1 90 ? 7.185 -18.253 -17.906 1.00 96.94 90 ALA A O 1
ATOM 708 N N . VAL A 1 91 ? 7.491 -16.756 -19.556 1.00 96.38 91 VAL A N 1
ATOM 709 C CA . VAL A 1 91 ? 7.712 -15.608 -18.665 1.00 96.38 91 VAL A CA 1
ATOM 710 C C . VAL A 1 91 ? 6.422 -15.179 -17.971 1.00 96.38 91 VAL A C 1
ATOM 712 O O . VAL A 1 91 ? 6.444 -14.930 -16.772 1.00 96.38 91 VAL A O 1
ATOM 715 N N . GLU A 1 92 ? 5.288 -15.135 -18.671 1.00 95.19 92 GLU A N 1
ATOM 716 C CA . GLU A 1 92 ? 3.983 -14.833 -18.062 1.00 95.19 92 GLU A CA 1
ATOM 717 C C . GLU A 1 92 ? 3.616 -15.861 -16.984 1.00 95.19 92 GLU A C 1
ATOM 719 O O . GLU A 1 92 ? 3.151 -15.483 -15.907 1.00 95.19 92 GLU A O 1
ATOM 724 N N . ASN A 1 93 ? 3.940 -17.140 -17.211 1.00 95.75 93 ASN A N 1
ATOM 725 C CA . ASN A 1 93 ? 3.741 -18.191 -16.218 1.00 95.75 93 ASN A CA 1
ATOM 726 C C . ASN A 1 93 ? 4.532 -17.951 -14.918 1.00 95.75 93 ASN A C 1
ATOM 728 O O . ASN A 1 93 ? 4.061 -18.324 -13.844 1.00 95.75 93 ASN A O 1
ATOM 732 N N . LEU A 1 94 ? 5.696 -17.290 -14.975 1.00 96.00 94 LEU A N 1
ATOM 733 C CA . LEU A 1 94 ? 6.449 -16.937 -13.764 1.00 96.00 94 LEU A CA 1
ATOM 734 C C . LEU A 1 94 ? 5.641 -16.008 -12.849 1.00 96.00 94 LEU A C 1
ATOM 736 O O . LEU A 1 94 ? 5.708 -16.150 -11.629 1.00 96.00 94 LEU A O 1
ATOM 740 N N . PHE A 1 95 ? 4.862 -15.085 -13.418 1.00 93.19 95 PHE A N 1
ATOM 741 C CA . PHE A 1 95 ? 4.044 -14.140 -12.653 1.00 93.19 95 PHE A CA 1
ATOM 742 C C . PHE A 1 95 ? 2.726 -14.747 -12.176 1.00 93.19 95 PHE A C 1
ATOM 744 O O . PHE A 1 95 ? 2.273 -14.414 -11.084 1.00 93.19 95 PHE A O 1
ATOM 751 N N . SER A 1 96 ? 2.108 -15.619 -12.977 1.00 91.44 96 SER A N 1
ATOM 752 C CA . SER A 1 96 ? 0.804 -16.209 -12.656 1.00 91.44 96 SER A CA 1
ATOM 753 C C . SER A 1 96 ? 0.885 -17.448 -11.766 1.00 91.44 96 SER A C 1
ATOM 755 O O . SER A 1 96 ? -0.092 -17.756 -11.088 1.00 91.44 96 SER A O 1
ATOM 757 N N . SER A 1 97 ? 2.018 -18.162 -11.753 1.00 91.69 97 SER A N 1
ATOM 758 C CA . SER A 1 97 ? 2.204 -19.361 -10.928 1.00 91.69 97 SER A CA 1
ATOM 759 C C . SER A 1 97 ? 3.436 -19.274 -10.026 1.00 91.69 97 SER A C 1
ATOM 761 O O . SER A 1 97 ? 3.288 -19.123 -8.817 1.00 91.69 97 SER A O 1
ATOM 763 N N . THR A 1 98 ? 4.648 -19.337 -10.585 1.00 93.19 98 THR A N 1
ATOM 764 C CA . THR A 1 98 ? 5.892 -19.581 -9.828 1.00 93.19 98 THR A CA 1
ATOM 765 C C . THR A 1 98 ? 6.143 -18.556 -8.728 1.00 93.19 98 THR A C 1
ATOM 767 O O . THR A 1 98 ? 6.520 -18.917 -7.614 1.00 93.19 98 THR A O 1
ATOM 770 N N . TYR A 1 99 ? 5.936 -17.278 -9.034 1.00 95.25 99 TYR A N 1
ATOM 771 C CA . TYR A 1 99 ? 6.172 -16.179 -8.107 1.00 95.25 99 TYR A CA 1
ATOM 772 C C . TYR A 1 99 ? 4.892 -15.465 -7.671 1.00 95.25 99 TYR A C 1
ATOM 774 O O . TYR A 1 99 ? 4.978 -14.452 -6.972 1.00 95.25 99 TYR A O 1
ATOM 782 N N . ALA A 1 100 ? 3.720 -15.991 -8.037 1.00 92.38 100 ALA A N 1
ATOM 783 C CA . ALA A 1 100 ? 2.439 -15.428 -7.645 1.00 92.38 100 ALA A CA 1
ATOM 784 C C . ALA A 1 100 ? 2.278 -15.483 -6.120 1.00 92.38 100 ALA A C 1
ATOM 786 O O . ALA A 1 100 ? 2.265 -16.553 -5.511 1.00 92.38 100 ALA A O 1
ATOM 787 N N . LYS A 1 101 ? 2.120 -14.315 -5.495 1.00 90.00 101 LYS A N 1
ATOM 788 C CA . LYS A 1 101 ? 1.761 -14.201 -4.080 1.00 90.00 101 LYS A CA 1
ATOM 789 C C . LYS A 1 101 ? 0.389 -13.588 -3.954 1.00 90.00 101 LYS A C 1
ATOM 791 O O . LYS A 1 101 ? 0.174 -12.474 -4.416 1.00 90.00 101 LYS A O 1
ATOM 796 N N . TRP A 1 102 ? -0.496 -14.333 -3.301 1.00 85.19 102 TRP A N 1
ATOM 797 C CA . TRP A 1 102 ? -1.866 -13.916 -3.001 1.00 85.19 102 TRP A CA 1
ATOM 798 C C . TRP A 1 102 ? -2.559 -13.360 -4.254 1.00 85.19 102 TRP A C 1
ATOM 800 O O . TRP A 1 102 ? -2.922 -12.182 -4.278 1.00 85.19 102 TRP A O 1
ATOM 810 N N . PRO A 1 103 ? -2.669 -14.173 -5.325 1.00 83.25 103 PRO A N 1
ATOM 811 C CA . PRO A 1 103 ? -3.284 -13.724 -6.562 1.00 83.25 103 PRO A CA 1
ATOM 812 C C . PRO A 1 103 ? -4.692 -13.214 -6.255 1.00 83.25 103 PRO A C 1
ATOM 814 O O . PRO A 1 103 ? -5.519 -13.934 -5.697 1.00 83.25 103 PRO A O 1
ATOM 817 N N . LEU A 1 104 ? -4.934 -11.947 -6.578 1.00 81.06 104 LEU A N 1
ATOM 818 C CA . LEU A 1 104 ? -6.244 -11.340 -6.417 1.00 81.06 104 LEU A CA 1
ATOM 819 C C . LEU A 1 104 ? -7.107 -11.721 -7.615 1.00 81.06 104 LEU A C 1
ATOM 821 O O . LEU A 1 104 ? -6.645 -11.686 -8.758 1.00 81.06 104 LEU A O 1
ATOM 825 N N . CYS A 1 105 ? -8.368 -12.055 -7.351 1.00 81.69 105 CYS A N 1
ATOM 826 C CA . CYS A 1 105 ? -9.349 -12.194 -8.413 1.00 81.69 105 CYS A CA 1
ATOM 827 C C . CYS A 1 105 ? -9.463 -10.858 -9.164 1.00 81.69 105 CYS A C 1
ATOM 829 O O . CYS A 1 105 ? -9.511 -9.789 -8.552 1.00 81.69 105 CYS A O 1
ATOM 831 N N . LEU A 1 106 ? -9.481 -10.908 -10.497 1.00 83.06 106 LEU A N 1
ATOM 832 C CA . LEU A 1 106 ? -9.688 -9.722 -11.323 1.00 83.06 106 LEU A CA 1
ATOM 833 C C . LEU A 1 106 ? -11.178 -9.382 -11.342 1.00 83.06 106 LEU A C 1
ATOM 835 O O . LEU A 1 106 ? -11.909 -9.713 -12.274 1.00 83.06 106 LEU A O 1
ATOM 839 N N . CYS A 1 107 ? -11.619 -8.714 -10.286 1.00 85.31 107 CYS A N 1
ATOM 840 C CA . CYS A 1 107 ? -12.984 -8.258 -10.097 1.00 85.31 107 CYS A CA 1
ATOM 841 C C . CYS A 1 107 ? -13.010 -6.751 -9.831 1.00 85.31 107 CYS A C 1
ATOM 843 O O . CYS A 1 107 ? -12.105 -6.161 -9.234 1.00 85.31 107 CYS A O 1
ATOM 845 N N . LYS A 1 108 ? -14.070 -6.091 -10.301 1.00 89.56 108 LYS A N 1
ATOM 846 C CA . LYS A 1 108 ? -14.310 -4.691 -9.960 1.00 89.56 108 LYS A CA 1
ATOM 847 C C . LYS A 1 108 ? -14.892 -4.638 -8.552 1.00 89.56 108 LYS A C 1
ATOM 849 O O . LYS A 1 108 ? -16.038 -5.038 -8.364 1.00 89.56 108 LYS A O 1
A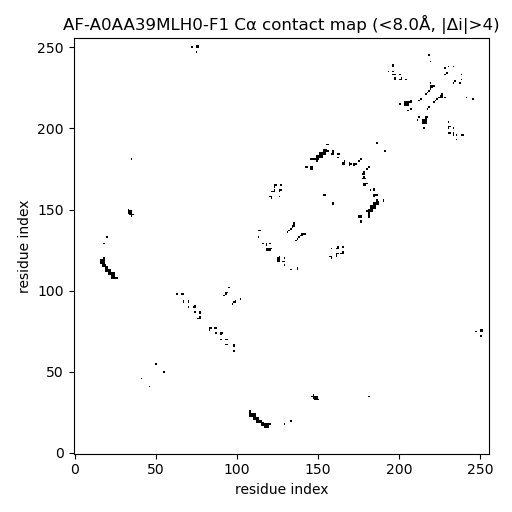TOM 854 N N . SER A 1 109 ? -14.139 -4.084 -7.604 1.00 91.06 109 SER A N 1
ATOM 855 C CA . SER A 1 109 ? -14.616 -3.910 -6.232 1.00 91.06 109 SER A CA 1
ATOM 856 C C . SER A 1 109 ? -15.915 -3.107 -6.192 1.00 91.06 109 SER A C 1
ATOM 858 O O . SER A 1 109 ? -16.062 -2.090 -6.883 1.00 91.06 109 SER A O 1
ATOM 860 N N . LYS A 1 110 ? -16.855 -3.536 -5.348 1.00 94.94 110 LYS A N 1
ATOM 861 C CA . LYS A 1 110 ? -18.068 -2.765 -5.062 1.00 94.94 110 LYS A CA 1
ATOM 862 C C . LYS A 1 110 ? -17.741 -1.639 -4.093 1.00 94.94 110 LYS A C 1
ATOM 864 O O . LYS A 1 110 ? -17.155 -1.857 -3.033 1.00 94.94 110 LYS A O 1
ATOM 869 N N . VAL A 1 111 ? -18.117 -0.430 -4.485 1.00 95.38 111 VAL A N 1
ATOM 870 C CA . VAL A 1 111 ? -17.759 0.800 -3.789 1.00 95.38 111 VAL A CA 1
ATOM 871 C C . VAL A 1 111 ? -19.031 1.554 -3.424 1.00 95.38 111 VAL A C 1
ATOM 873 O O . VAL A 1 111 ? -19.880 1.780 -4.283 1.00 95.38 111 VAL A O 1
ATOM 876 N N . PHE A 1 112 ? -19.143 1.960 -2.161 1.00 95.00 112 PHE A N 1
ATOM 877 C CA . PHE A 1 112 ? -20.253 2.749 -1.640 1.00 95.00 112 PHE A CA 1
ATOM 878 C C . PHE A 1 112 ? -19.720 4.078 -1.112 1.00 95.00 112 PHE A C 1
ATOM 880 O O . PHE A 1 112 ? -18.937 4.124 -0.161 1.00 95.00 112 PHE A O 1
ATOM 887 N N . SER A 1 113 ? -20.128 5.170 -1.748 1.00 94.75 113 SER A N 1
ATOM 888 C CA . SER A 1 113 ? -19.780 6.515 -1.300 1.00 94.75 113 SER A CA 1
ATOM 889 C C . SER A 1 113 ? -20.642 6.909 -0.107 1.00 94.75 113 SER A C 1
ATOM 891 O O . SER A 1 113 ? -21.867 6.800 -0.154 1.00 94.75 113 SER A O 1
ATOM 893 N N . MET A 1 114 ? -19.998 7.384 0.954 1.00 94.50 114 MET A N 1
ATOM 894 C CA . MET A 1 114 ? -20.676 7.863 2.154 1.00 94.50 114 MET A CA 1
ATOM 895 C C . MET A 1 114 ? -21.006 9.349 2.027 1.00 94.50 114 MET A C 1
ATOM 897 O O . MET A 1 114 ? -20.465 10.059 1.175 1.00 94.50 114 MET A O 1
ATOM 901 N N . ARG A 1 115 ? -21.892 9.842 2.895 1.00 93.62 115 ARG A N 1
ATOM 902 C CA . ARG A 1 115 ? -22.218 11.268 2.948 1.00 93.62 115 ARG A CA 1
ATOM 903 C C . ARG A 1 115 ? -20.977 12.055 3.367 1.00 93.62 115 ARG A C 1
ATOM 905 O O . ARG A 1 115 ? -20.303 11.692 4.333 1.00 93.62 115 ARG A O 1
ATOM 912 N N . SER A 1 116 ? -20.704 13.140 2.647 1.00 91.94 116 SER A N 1
ATOM 913 C CA . SER A 1 116 ? -19.645 14.089 2.980 1.00 91.94 116 SER A CA 1
ATOM 914 C C . SER A 1 116 ? -19.899 14.754 4.331 1.00 91.94 116 SER A C 1
ATOM 916 O O . SER A 1 116 ? -21.046 15.015 4.700 1.00 91.94 116 SER A O 1
ATOM 918 N N . THR A 1 117 ? -18.825 15.082 5.040 1.00 91.00 117 THR A N 1
ATOM 919 C CA . THR A 1 117 ? -18.873 15.830 6.302 1.00 91.00 117 THR A CA 1
ATOM 920 C C . THR A 1 117 ? -17.882 16.984 6.265 1.00 91.00 117 THR A C 1
ATOM 922 O O . THR A 1 117 ? -16.892 16.918 5.545 1.00 91.00 117 THR A O 1
ATOM 925 N N . ASP A 1 118 ? -18.126 18.022 7.055 1.00 91.31 118 ASP A N 1
ATOM 926 C CA . ASP A 1 118 ? -17.236 19.173 7.263 1.00 91.31 118 ASP A CA 1
ATOM 927 C C . ASP A 1 118 ? -16.173 18.917 8.352 1.00 91.31 118 ASP A C 1
ATOM 929 O O . ASP A 1 118 ? -15.449 19.822 8.770 1.00 91.31 118 ASP A O 1
ATOM 933 N N . ILE A 1 119 ? -16.077 17.675 8.833 1.00 92.12 119 ILE A N 1
ATOM 934 C CA . ILE A 1 119 ? -15.179 17.289 9.917 1.00 92.12 119 ILE A CA 1
ATOM 935 C C . ILE A 1 119 ? -13.734 17.271 9.412 1.00 92.12 119 ILE A C 1
ATOM 937 O O . ILE A 1 119 ? -13.419 16.625 8.413 1.00 92.12 119 ILE A O 1
ATOM 941 N N . ASP A 1 120 ? -12.842 17.909 10.171 1.00 90.31 120 ASP A N 1
ATOM 942 C CA . ASP A 1 120 ? -11.413 17.971 9.872 1.00 90.31 120 ASP A CA 1
ATOM 943 C C . ASP A 1 120 ? -10.635 16.723 10.318 1.00 90.31 120 ASP A C 1
ATOM 945 O O . ASP A 1 120 ? -10.133 16.641 11.445 1.00 90.31 120 ASP A O 1
ATOM 949 N N . GLU A 1 121 ? -10.485 15.759 9.405 1.00 90.38 121 GLU A N 1
ATOM 950 C CA . GLU A 1 121 ? -9.735 14.514 9.626 1.00 90.38 121 GLU A CA 1
ATOM 951 C C . GLU A 1 121 ? -8.232 14.732 9.898 1.00 90.38 121 GLU A C 1
ATOM 953 O O . GLU A 1 121 ? -7.562 13.830 10.402 1.00 90.38 121 GLU A O 1
ATOM 958 N N . SER A 1 122 ? -7.674 15.923 9.647 1.00 88.12 122 SER A N 1
ATOM 959 C CA . SER A 1 122 ? -6.247 16.178 9.899 1.00 88.12 122 SER A CA 1
ATOM 960 C C . SER A 1 122 ? -5.889 16.140 11.395 1.00 88.12 122 SER A C 1
ATOM 962 O O . SER A 1 122 ? -4.731 15.892 11.776 1.00 88.12 122 SER A O 1
ATOM 964 N N . THR A 1 123 ? -6.890 16.333 12.263 1.00 92.50 123 THR A N 1
ATOM 965 C CA . THR A 1 123 ? -6.759 16.320 13.722 1.00 92.50 123 THR A CA 1
ATOM 966 C C . THR A 1 123 ? -7.201 14.989 14.325 1.00 92.50 123 THR A C 1
ATOM 968 O O . THR A 1 123 ? -8.160 14.368 13.886 1.00 92.50 123 THR A O 1
ATOM 971 N N . THR A 1 124 ? -6.569 14.571 15.428 1.00 93.69 124 THR A N 1
ATOM 972 C CA . THR A 1 124 ? -6.941 13.327 16.134 1.00 93.69 124 THR A CA 1
ATOM 973 C C . THR A 1 124 ? -8.412 13.323 16.580 1.00 93.69 124 THR A C 1
ATOM 975 O O . THR A 1 124 ? -9.075 12.290 16.524 1.00 93.69 124 THR A O 1
ATOM 978 N N . ARG A 1 125 ? -8.933 14.479 17.021 1.00 94.31 125 ARG A N 1
ATOM 979 C CA . ARG A 1 125 ? -10.342 14.633 17.417 1.00 94.31 125 ARG A CA 1
ATOM 980 C C . ARG A 1 125 ? -11.268 14.524 16.209 1.00 94.31 125 ARG A C 1
ATOM 982 O O . ARG A 1 125 ? -12.285 13.846 16.299 1.00 94.31 125 ARG A O 1
ATOM 989 N N . GLY A 1 126 ? -10.917 15.165 15.098 1.00 94.12 126 GLY A N 1
ATOM 990 C CA . GLY A 1 126 ? -11.706 15.087 13.880 1.00 94.12 126 GLY A CA 1
ATOM 991 C C . GLY A 1 126 ? -11.731 13.677 13.305 1.00 94.12 126 GLY A C 1
ATOM 992 O O . GLY A 1 126 ? -12.818 13.174 13.057 1.00 94.12 126 GLY A O 1
ATOM 993 N N . THR A 1 127 ? -10.602 12.961 13.244 1.00 94.62 127 THR A N 1
ATOM 994 C CA . THR A 1 127 ? -10.598 11.540 12.843 1.00 94.62 127 THR A CA 1
ATOM 995 C C . THR A 1 127 ? -11.516 10.689 13.736 1.00 94.62 127 THR A C 1
ATOM 997 O O . THR A 1 127 ? -12.262 9.859 13.224 1.00 94.62 127 THR A O 1
ATOM 1000 N N . LYS A 1 128 ? -11.539 10.912 15.064 1.00 94.75 128 LYS A N 1
ATOM 1001 C CA . LYS A 1 128 ? -12.484 10.225 15.972 1.00 94.75 128 LYS A CA 1
ATOM 1002 C C . LYS A 1 128 ? -13.936 10.522 15.583 1.00 94.75 128 LYS A C 1
ATOM 1004 O O . LYS A 1 128 ? -14.751 9.608 15.495 1.00 94.75 128 LYS A O 1
ATOM 1009 N N . ASN A 1 129 ? -14.249 11.791 15.339 1.00 95.25 129 ASN A N 1
ATOM 1010 C CA . ASN A 1 129 ? -15.587 12.222 14.948 1.00 95.25 129 ASN A CA 1
ATOM 1011 C C . ASN A 1 129 ? -16.002 11.650 13.584 1.00 95.25 129 ASN A C 1
ATOM 1013 O O . ASN A 1 129 ? -17.152 11.250 13.440 1.00 95.25 129 ASN A O 1
ATOM 1017 N N . VAL A 1 130 ? -15.082 11.558 12.616 1.00 94.81 130 VAL A N 1
ATOM 1018 C CA . VAL A 1 130 ? -15.317 10.904 11.317 1.00 94.81 130 VAL A CA 1
ATOM 1019 C C . VAL A 1 130 ? -15.669 9.433 11.523 1.00 94.81 130 VAL A C 1
ATOM 1021 O O . VAL A 1 130 ? -16.678 8.975 10.997 1.00 94.81 130 VAL A O 1
ATOM 1024 N N . LEU A 1 131 ? -14.890 8.700 12.327 1.00 94.56 131 LEU A N 1
ATOM 1025 C CA . LEU A 1 131 ? -15.156 7.287 12.621 1.00 94.56 131 LEU A CA 1
ATOM 1026 C C . LEU A 1 131 ? -16.518 7.083 13.294 1.00 94.56 131 LEU A C 1
ATOM 1028 O O . LEU A 1 131 ? -17.269 6.189 12.906 1.00 94.56 131 LEU A O 1
ATOM 1032 N N . TYR A 1 132 ? -16.858 7.928 14.268 1.00 94.25 132 TYR A N 1
ATOM 1033 C CA . TYR A 1 132 ? -18.158 7.881 14.935 1.00 94.25 132 TYR A CA 1
ATOM 1034 C C . TYR A 1 132 ? -19.306 8.198 13.971 1.00 94.25 132 TYR A C 1
ATOM 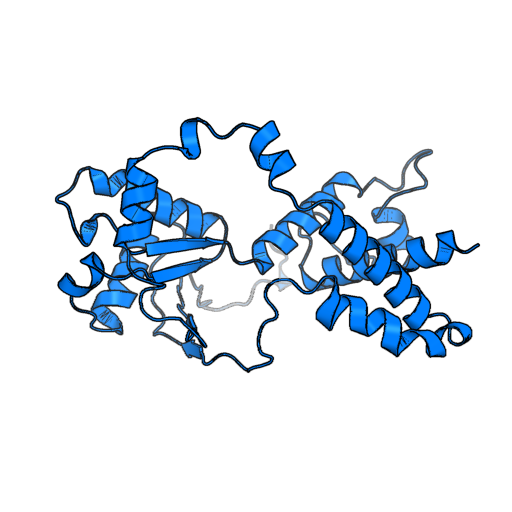1036 O O . TYR A 1 132 ? -20.293 7.466 13.913 1.00 94.25 132 TYR A O 1
ATOM 1044 N N . ASN A 1 133 ? -19.169 9.273 13.189 1.00 94.94 133 ASN A N 1
ATOM 1045 C CA . ASN A 1 133 ? -20.161 9.672 12.201 1.00 94.94 133 ASN A CA 1
ATOM 1046 C C . ASN A 1 133 ? -20.390 8.556 11.175 1.00 94.94 133 ASN A C 1
ATOM 1048 O O . ASN A 1 133 ? -21.532 8.210 10.899 1.00 94.94 133 ASN A O 1
ATOM 1052 N N . LEU A 1 134 ? -19.320 7.941 10.678 1.00 94.00 134 LEU A N 1
ATOM 1053 C CA . LEU A 1 134 ? -19.398 6.840 9.729 1.00 94.00 134 LEU A CA 1
ATOM 1054 C C . LEU A 1 134 ? -20.134 5.627 10.312 1.00 94.00 134 LEU A C 1
ATOM 1056 O O . LEU A 1 134 ? -21.125 5.174 9.745 1.00 94.00 134 LEU A O 1
ATOM 1060 N N . VAL A 1 135 ? -19.645 5.092 11.432 1.00 93.69 135 VAL A N 1
ATOM 1061 C CA . VAL A 1 135 ? -20.098 3.797 11.965 1.00 93.69 135 VAL A CA 1
ATOM 1062 C C . VAL A 1 135 ? -21.469 3.907 12.626 1.00 93.69 135 VAL A C 1
ATOM 1064 O O . VAL A 1 135 ? -22.333 3.067 12.384 1.00 93.69 135 VAL A O 1
ATOM 1067 N N . ILE A 1 136 ? -21.687 4.947 13.432 1.00 93.69 136 ILE A N 1
ATOM 1068 C CA . ILE A 1 136 ? -22.915 5.099 14.219 1.00 93.69 136 ILE A CA 1
ATOM 1069 C C . ILE A 1 136 ? -23.953 5.916 13.455 1.00 93.69 136 ILE A C 1
ATOM 1071 O O . ILE A 1 136 ? -25.085 5.470 13.303 1.00 93.69 136 ILE A O 1
ATOM 1075 N N . ALA A 1 137 ? -23.589 7.103 12.961 1.00 93.62 137 ALA A N 1
ATOM 1076 C CA . ALA A 1 137 ? -24.580 8.027 12.406 1.00 93.62 137 ALA A CA 1
ATOM 1077 C C . ALA A 1 137 ? -25.000 7.683 10.969 1.00 93.62 137 ALA A C 1
ATOM 1079 O O . ALA A 1 137 ? -26.166 7.855 10.625 1.00 93.62 137 ALA A O 1
ATOM 1080 N N . GLN A 1 138 ? -24.073 7.218 10.126 1.00 94.88 138 GLN A N 1
ATOM 1081 C CA . GLN A 1 138 ? -24.371 6.888 8.731 1.00 94.88 138 GLN A CA 1
ATOM 1082 C C . GLN A 1 138 ? -24.736 5.414 8.543 1.00 94.88 138 GLN A C 1
ATOM 1084 O O . GLN A 1 138 ? -25.745 5.122 7.909 1.00 94.88 138 GLN A O 1
ATOM 1089 N N . LEU A 1 139 ? -23.940 4.487 9.088 1.00 93.31 139 LEU A N 1
ATOM 1090 C CA . LEU A 1 139 ? -24.180 3.048 8.927 1.00 93.31 139 LEU A CA 1
ATOM 1091 C C . LEU A 1 139 ? -25.162 2.459 9.943 1.00 93.31 139 LEU A C 1
ATOM 1093 O O . LEU A 1 139 ? -25.668 1.363 9.715 1.00 93.31 139 LEU A O 1
ATOM 1097 N N . GLY A 1 140 ? -25.428 3.151 11.055 1.00 93.38 140 GLY A N 1
ATOM 1098 C CA . GLY A 1 140 ? -26.343 2.658 12.087 1.00 93.38 140 GLY A CA 1
ATOM 1099 C C . GLY A 1 140 ? -25.863 1.378 12.776 1.00 93.38 140 GLY A C 1
ATOM 1100 O O . GLY A 1 140 ? -26.683 0.606 13.270 1.00 93.38 140 GLY A O 1
ATOM 1101 N N . ILE A 1 141 ? -24.551 1.113 12.795 1.00 92.19 141 ILE A N 1
ATOM 1102 C CA . ILE A 1 141 ? -24.003 -0.098 13.411 1.00 92.19 141 ILE A CA 1
ATOM 1103 C C . ILE A 1 141 ? -24.137 0.011 14.929 1.00 92.19 141 ILE A C 1
ATOM 1105 O O . ILE A 1 141 ? -23.712 0.988 15.547 1.00 92.19 141 ILE A O 1
ATOM 1109 N N . ALA A 1 142 ? -24.704 -1.024 15.547 1.00 90.69 142 ALA A N 1
ATOM 1110 C CA . ALA A 1 142 ? -24.829 -1.083 16.992 1.00 90.69 142 ALA A CA 1
ATOM 1111 C C . ALA A 1 142 ? -23.446 -1.148 17.661 1.00 90.69 142 ALA A C 1
ATOM 1113 O O . ALA A 1 142 ? -22.598 -1.969 17.312 1.00 90.69 142 ALA A O 1
ATOM 1114 N N . VAL A 1 143 ? -23.248 -0.329 18.695 1.00 89.25 143 VAL A N 1
ATOM 1115 C CA . VAL A 1 143 ? -22.005 -0.255 19.485 1.00 89.25 143 VAL A CA 1
ATOM 1116 C C . VAL A 1 143 ? -21.568 -1.631 20.005 1.00 89.25 143 VAL A C 1
ATOM 1118 O O . VAL A 1 143 ? -20.378 -1.942 20.033 1.00 89.25 143 VAL A O 1
ATOM 1121 N N . THR A 1 144 ? -22.528 -2.486 20.365 1.00 88.00 144 THR A N 1
ATOM 1122 C CA . THR A 1 144 ? -22.288 -3.847 20.866 1.00 88.00 144 THR A CA 1
ATOM 1123 C C . THR A 1 144 ? -21.613 -4.760 19.842 1.00 88.00 144 THR A C 1
ATOM 1125 O O . THR A 1 144 ? -20.892 -5.677 20.229 1.00 88.00 144 THR A O 1
ATOM 1128 N N . TRP A 1 145 ? -21.780 -4.507 18.542 1.00 86.94 145 TRP A N 1
ATOM 1129 C CA . TRP A 1 145 ? -21.165 -5.316 17.483 1.00 86.94 145 TRP A CA 1
ATOM 1130 C C . TRP A 1 145 ? -19.665 -5.048 17.353 1.00 86.94 145 TRP A C 1
ATOM 1132 O O . TRP A 1 145 ? -18.897 -5.933 16.974 1.00 86.94 145 TRP A O 1
ATOM 1142 N N . MET A 1 146 ? -19.234 -3.844 17.723 1.00 86.81 146 MET A N 1
ATOM 1143 C CA . MET A 1 146 ? -17.853 -3.387 17.568 1.00 86.81 146 MET A CA 1
ATOM 1144 C C . MET A 1 146 ? -16.890 -4.040 18.564 1.00 86.81 146 MET A C 1
ATOM 1146 O O . MET A 1 146 ? -15.681 -3.936 18.403 1.00 86.81 146 MET A O 1
ATOM 1150 N N . ALA A 1 147 ? -17.399 -4.742 19.580 1.00 83.25 147 ALA A N 1
ATOM 1151 C CA . ALA A 1 147 ? -16.565 -5.584 20.436 1.00 83.25 147 ALA A CA 1
ATOM 1152 C C . ALA A 1 147 ? -16.037 -6.824 19.692 1.00 83.25 147 ALA A C 1
ATOM 1154 O O . ALA A 1 147 ? -14.979 -7.344 20.037 1.00 83.25 147 ALA A O 1
ATOM 1155 N N . ARG A 1 148 ? -16.765 -7.297 18.670 1.00 86.44 148 ARG A N 1
ATOM 1156 C CA . ARG A 1 148 ? -16.441 -8.532 17.945 1.00 86.44 148 ARG A CA 1
ATOM 1157 C C . ARG A 1 148 ? -15.679 -8.286 16.649 1.00 86.44 148 ARG A C 1
ATOM 1159 O O . ARG A 1 148 ? -14.823 -9.094 16.302 1.00 86.44 148 ARG A O 1
ATOM 1166 N N . TRP A 1 149 ? -16.007 -7.221 15.924 1.00 90.94 149 TRP A N 1
ATOM 1167 C CA . TRP A 1 149 ? -15.581 -7.050 14.535 1.00 90.94 149 TRP A CA 1
ATOM 1168 C C . TRP A 1 149 ? -14.519 -5.971 14.354 1.00 90.94 149 TRP A C 1
ATOM 1170 O O . TRP A 1 149 ? -14.554 -4.919 14.991 1.00 90.94 149 TRP A O 1
ATOM 1180 N N . LEU A 1 150 ? -13.602 -6.228 13.427 1.00 93.50 150 LEU A N 1
ATOM 1181 C CA . LEU A 1 150 ? -12.634 -5.262 12.931 1.00 93.50 150 LEU A CA 1
ATOM 1182 C C . LEU A 1 150 ? -13.162 -4.572 11.672 1.00 93.50 150 LEU A C 1
ATOM 1184 O O . LEU A 1 150 ? -13.733 -5.205 10.786 1.00 93.50 150 LEU A O 1
ATOM 1188 N N . ILE A 1 151 ? -12.892 -3.274 11.567 1.00 93.75 151 ILE A N 1
ATOM 1189 C CA . ILE A 1 151 ? -13.065 -2.485 10.351 1.00 93.75 151 ILE A CA 1
ATOM 1190 C C . ILE A 1 151 ? -11.687 -2.025 9.893 1.00 93.75 151 ILE A C 1
ATOM 1192 O O . ILE A 1 151 ? -10.987 -1.309 10.613 1.00 93.75 151 ILE A O 1
ATOM 1196 N N . CYS A 1 152 ? -11.309 -2.415 8.679 1.00 94.94 152 CYS A N 1
ATOM 1197 C CA . CYS A 1 152 ? -10.117 -1.909 8.013 1.00 94.94 152 CYS A CA 1
ATOM 1198 C C . CYS A 1 152 ? -10.334 -0.444 7.627 1.00 94.94 152 CYS A C 1
ATOM 1200 O O . CYS A 1 152 ? -11.123 -0.138 6.735 1.00 94.94 152 CYS A O 1
ATOM 1202 N N . VAL A 1 153 ? -9.631 0.465 8.298 1.00 95.12 153 VAL A N 1
ATOM 1203 C CA . VAL A 1 153 ? -9.651 1.892 7.980 1.00 95.12 153 VAL A CA 1
ATOM 1204 C C . VAL A 1 153 ? -8.407 2.212 7.168 1.00 95.12 153 VAL A C 1
ATOM 1206 O O . VAL A 1 153 ? -7.293 2.268 7.695 1.00 95.12 153 VAL A O 1
ATOM 1209 N N . CYS A 1 154 ? -8.614 2.375 5.867 1.00 94.19 154 CYS A N 1
ATOM 1210 C CA . CYS A 1 154 ? -7.553 2.573 4.895 1.00 94.19 154 CYS A CA 1
ATOM 1211 C C . CYS A 1 154 ? -7.351 4.063 4.606 1.00 94.19 154 CYS A C 1
ATOM 1213 O O . CYS A 1 154 ? -8.317 4.761 4.313 1.00 94.19 154 CYS A O 1
ATOM 1215 N N . GLY A 1 155 ? -6.108 4.538 4.625 1.00 91.38 155 GLY A N 1
ATOM 1216 C CA . GLY A 1 155 ? -5.798 5.927 4.287 1.00 91.38 155 GLY A CA 1
ATOM 1217 C C . GLY A 1 155 ? -4.307 6.186 4.129 1.00 91.38 155 GLY A C 1
ATOM 1218 O O . GLY A 1 155 ? -3.517 5.268 3.875 1.00 91.38 155 GLY A O 1
ATOM 1219 N N . ASP A 1 156 ? -3.917 7.445 4.290 1.00 91.62 156 ASP A N 1
ATOM 1220 C CA . ASP A 1 156 ? -2.521 7.852 4.249 1.00 91.62 156 ASP A CA 1
ATOM 1221 C C . ASP A 1 156 ? -1.798 7.604 5.592 1.00 91.62 156 ASP A C 1
ATOM 1223 O O . ASP A 1 156 ? -2.302 6.974 6.537 1.00 91.62 156 ASP A O 1
ATOM 1227 N N . GLN A 1 157 ? -0.551 8.072 5.672 1.00 92.00 157 GLN A N 1
ATOM 1228 C CA . GLN A 1 157 ? 0.257 7.948 6.882 1.00 92.00 157 GLN A CA 1
ATOM 1229 C C . GLN A 1 157 ? -0.289 8.795 8.043 1.00 92.00 157 GLN A C 1
ATOM 1231 O O . GLN A 1 157 ? -0.145 8.392 9.202 1.00 92.00 157 GLN A O 1
ATOM 1236 N N . LEU A 1 158 ? -0.918 9.937 7.751 1.00 92.50 158 LEU A N 1
ATOM 1237 C CA . LEU A 1 158 ? -1.501 10.812 8.758 1.00 92.50 158 LEU A CA 1
ATOM 1238 C C . LEU A 1 158 ? -2.744 10.161 9.368 1.00 92.50 158 LEU A C 1
ATOM 1240 O O . LEU A 1 158 ? -2.787 10.026 10.590 1.00 92.50 158 LEU A O 1
ATOM 1244 N N . THR A 1 159 ? -3.684 9.662 8.562 1.00 93.06 159 THR A N 1
ATOM 1245 C CA . THR A 1 159 ? -4.868 8.917 9.032 1.00 93.06 159 THR A CA 1
ATOM 1246 C C . THR A 1 159 ? -4.454 7.747 9.927 1.00 93.06 159 THR A C 1
ATOM 1248 O O . THR A 1 159 ? -4.954 7.591 11.045 1.00 93.06 159 THR A O 1
ATOM 1251 N N . THR A 1 160 ? -3.455 6.967 9.499 1.00 94.50 160 THR A N 1
ATOM 1252 C CA . THR A 1 160 ? -2.910 5.848 10.289 1.00 94.50 160 THR A CA 1
ATOM 1253 C C . THR A 1 160 ? -2.369 6.308 11.649 1.00 94.50 160 THR A C 1
ATOM 1255 O O . THR A 1 160 ? -2.636 5.676 12.678 1.00 94.50 160 THR A O 1
ATOM 1258 N N . ASP A 1 161 ? -1.609 7.406 11.687 1.00 95.44 161 ASP A N 1
ATOM 1259 C CA . ASP A 1 161 ? -1.104 7.988 12.935 1.00 95.44 161 ASP A CA 1
ATOM 1260 C C . ASP A 1 161 ? -2.239 8.503 13.831 1.00 95.44 161 ASP A C 1
ATOM 1262 O O . ASP A 1 161 ? -2.238 8.226 15.036 1.00 95.44 161 ASP A O 1
ATOM 1266 N N . ARG A 1 162 ? -3.242 9.184 13.261 1.00 96.12 162 ARG A N 1
ATOM 1267 C CA . ARG A 1 162 ? -4.403 9.690 14.007 1.00 96.12 162 ARG A CA 1
ATOM 1268 C C . ARG A 1 162 ? -5.180 8.568 14.669 1.00 96.12 162 ARG A C 1
ATOM 1270 O O . ARG A 1 162 ? -5.399 8.645 15.875 1.00 96.12 162 ARG A O 1
ATOM 1277 N N . ILE A 1 163 ? -5.479 7.482 13.962 1.00 95.56 163 ILE A N 1
ATOM 1278 C CA . ILE A 1 163 ? -6.173 6.320 14.542 1.00 95.56 163 ILE A CA 1
ATOM 1279 C C . ILE A 1 163 ? -5.349 5.693 15.672 1.00 95.56 163 ILE A C 1
ATOM 1281 O O . ILE A 1 163 ? -5.868 5.427 16.757 1.00 95.56 163 ILE A O 1
ATOM 1285 N N . ARG A 1 164 ? -4.034 5.525 15.482 1.00 94.88 164 ARG A N 1
ATOM 1286 C CA . ARG A 1 164 ? -3.141 5.015 16.541 1.00 94.88 164 ARG A CA 1
ATOM 1287 C C . ARG A 1 164 ? -3.076 5.940 17.758 1.00 94.88 164 ARG A C 1
ATOM 1289 O O . ARG A 1 164 ? -2.861 5.460 18.873 1.00 94.88 164 ARG A O 1
ATOM 1296 N N . LYS A 1 165 ? -3.197 7.255 17.567 1.00 95.31 165 LYS A N 1
ATOM 1297 C CA . LYS A 1 165 ? -3.278 8.238 18.657 1.00 95.31 165 LYS A CA 1
ATOM 1298 C C . LYS A 1 165 ? -4.624 8.174 19.369 1.00 95.31 165 LYS A C 1
ATOM 1300 O O . LYS A 1 165 ? -4.616 8.180 20.595 1.00 95.31 165 LYS A O 1
ATOM 1305 N N . ILE A 1 166 ? -5.737 8.036 18.640 1.00 94.94 166 ILE A N 1
ATOM 1306 C CA . ILE A 1 166 ? -7.069 7.821 19.232 1.00 94.94 166 ILE A CA 1
ATOM 1307 C C . ILE A 1 166 ? -7.016 6.619 20.167 1.00 94.94 166 ILE A C 1
ATOM 1309 O O . ILE A 1 166 ? -7.276 6.791 21.353 1.00 94.94 166 ILE A O 1
ATOM 1313 N N . LYS A 1 167 ? -6.579 5.450 19.675 1.00 93.12 167 LYS A N 1
ATOM 1314 C CA . LYS A 1 167 ? -6.440 4.238 20.500 1.00 93.12 167 LYS A CA 1
ATOM 1315 C C . LYS A 1 167 ? -5.656 4.526 21.780 1.00 93.12 167 LYS A C 1
ATOM 1317 O O . LYS A 1 167 ? -6.158 4.330 22.876 1.00 93.12 167 LYS A O 1
ATOM 1322 N N . ARG A 1 168 ? -4.456 5.107 21.655 1.00 92.62 168 ARG A N 1
ATOM 1323 C CA . ARG A 1 168 ? -3.596 5.438 22.807 1.00 92.62 168 ARG A CA 1
ATOM 1324 C C . ARG A 1 168 ? -4.240 6.388 23.817 1.00 92.62 168 ARG A C 1
ATOM 1326 O O . ARG A 1 168 ? -4.046 6.199 25.014 1.00 92.62 168 ARG A O 1
ATOM 1333 N N . TYR A 1 169 ? -4.960 7.413 23.368 1.00 92.06 169 TYR A N 1
ATOM 1334 C CA . TYR A 1 169 ? -5.605 8.365 24.273 1.00 92.06 169 TYR A CA 1
ATOM 1335 C C . TYR A 1 169 ? -6.858 7.791 24.929 1.00 92.06 169 TYR A C 1
ATOM 1337 O O . TYR A 1 169 ? -7.112 8.071 26.100 1.00 92.06 169 TYR A O 1
ATOM 1345 N N . MET A 1 170 ? -7.603 6.964 24.201 1.00 91.19 170 MET A N 1
ATOM 1346 C CA . MET A 1 170 ? -8.860 6.399 24.671 1.00 91.19 170 MET A CA 1
ATOM 1347 C C . MET A 1 170 ? -8.692 5.206 25.613 1.00 91.19 170 MET A C 1
ATOM 1349 O O . MET A 1 170 ? -9.627 4.905 26.346 1.00 91.19 170 MET A O 1
ATOM 1353 N N . LEU A 1 171 ? -7.501 4.601 25.696 1.00 86.88 171 LEU A N 1
ATOM 1354 C CA . LEU A 1 171 ? -7.178 3.582 26.711 1.00 86.88 171 LEU A CA 1
ATOM 1355 C C . LEU A 1 171 ? -7.417 4.053 28.158 1.00 86.88 171 LEU A C 1
ATOM 1357 O O . LEU A 1 171 ? -7.526 3.231 29.058 1.00 86.88 171 LEU A O 1
ATOM 1361 N N . LYS A 1 172 ? -7.476 5.371 28.397 1.00 86.94 172 LYS A N 1
ATOM 1362 C CA . LYS A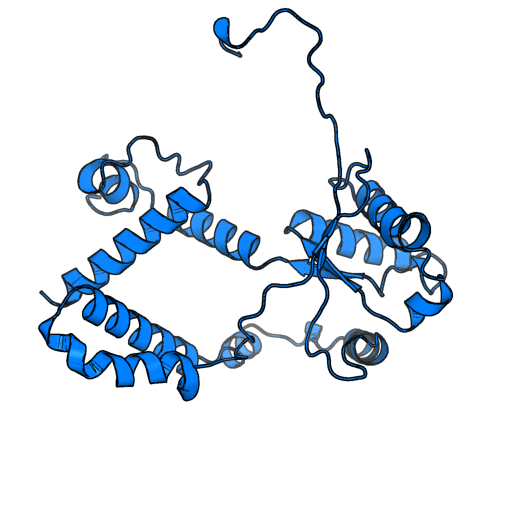 1 172 ? -7.773 5.957 29.715 1.00 86.94 172 LYS A CA 1
ATOM 1363 C C . LYS A 1 172 ? -9.269 5.964 30.065 1.00 86.94 172 LYS A C 1
ATOM 1365 O O . LYS A 1 172 ? -9.621 6.310 31.187 1.00 86.94 172 LYS A O 1
ATOM 1370 N N . VAL A 1 173 ? -10.134 5.661 29.101 1.00 85.88 173 VAL A N 1
ATOM 1371 C CA . VAL A 1 173 ? -11.599 5.640 29.235 1.00 85.88 173 VAL A CA 1
ATOM 1372 C C . VAL A 1 173 ? -12.062 4.193 29.445 1.00 85.88 173 VAL A C 1
ATOM 1374 O O . VAL A 1 173 ? -11.267 3.261 29.327 1.00 85.88 173 VAL A O 1
ATOM 1377 N N . GLN A 1 174 ? -13.337 3.985 29.781 1.00 76.62 174 GLN A N 1
ATOM 1378 C CA . GLN A 1 174 ? -13.912 2.647 29.922 1.00 76.62 174 GLN A CA 1
ATOM 1379 C C . GLN A 1 174 ? -13.727 1.788 28.651 1.00 76.62 174 GLN A C 1
ATOM 1381 O O . GLN A 1 174 ? -13.798 2.320 27.538 1.00 76.62 174 GLN A O 1
ATOM 1386 N N . PRO A 1 175 ? -13.489 0.473 28.817 1.00 77.19 175 PRO A N 1
ATOM 1387 C CA . PRO A 1 175 ? -13.280 -0.458 27.713 1.00 77.19 175 PRO A CA 1
ATOM 1388 C C . PRO A 1 175 ? -14.497 -0.601 26.801 1.00 77.19 175 PRO A C 1
ATOM 1390 O O . PRO A 1 175 ? -15.635 -0.350 27.195 1.00 77.19 175 PRO A O 1
ATOM 1393 N N . GLY A 1 176 ? -14.240 -1.054 25.572 1.00 82.00 176 GLY A N 1
ATOM 1394 C CA . GLY A 1 176 ? -15.257 -1.337 24.562 1.00 82.00 176 GLY A CA 1
ATOM 1395 C C . GLY A 1 176 ? -15.097 -0.461 23.324 1.00 82.00 176 GLY A C 1
ATOM 1396 O O . GLY A 1 176 ? -13.987 -0.232 22.844 1.00 82.00 176 GLY A O 1
ATOM 1397 N N . PHE A 1 177 ? -16.213 0.041 22.798 1.00 86.19 177 PHE A N 1
ATOM 1398 C CA . PHE A 1 177 ? -16.234 0.841 21.569 1.00 86.19 177 PHE A CA 1
ATOM 1399 C C . PHE A 1 177 ? -15.335 2.082 21.631 1.00 86.19 177 PHE A C 1
ATOM 1401 O O . PHE A 1 177 ? -14.663 2.405 20.651 1.00 86.19 177 PHE A O 1
ATOM 1408 N N . GLU A 1 178 ? -15.268 2.731 22.796 1.00 89.00 178 GLU A N 1
ATOM 1409 C CA . GLU A 1 178 ? -14.476 3.944 22.999 1.00 89.00 178 GLU A CA 1
ATOM 1410 C C . GLU A 1 178 ? -12.970 3.714 22.858 1.00 89.00 178 GLU A C 1
ATOM 1412 O O . GLU A 1 178 ? -12.264 4.652 22.506 1.00 89.00 178 GLU A O 1
ATOM 1417 N N . TRP A 1 179 ? -12.448 2.495 23.033 1.00 90.19 179 TRP A N 1
ATOM 1418 C CA . TRP A 1 179 ? -11.022 2.208 22.802 1.00 90.19 179 TRP A CA 1
ATOM 1419 C C . TRP A 1 179 ? -10.643 2.206 21.318 1.00 90.19 179 TRP A C 1
ATOM 1421 O O . TRP A 1 179 ? -9.465 2.307 20.980 1.00 90.19 179 TRP A O 1
ATOM 1431 N N . HIS A 1 180 ? -11.637 2.161 20.423 1.00 92.38 180 HIS A N 1
ATOM 1432 C CA . HIS A 1 180 ? -11.464 2.099 18.971 1.00 92.38 180 HIS A CA 1
ATOM 1433 C C . HIS A 1 180 ? -10.658 0.889 18.497 1.00 92.38 180 HIS A C 1
ATOM 1435 O O . HIS A 1 180 ? -10.169 0.897 17.370 1.00 92.38 180 HIS A O 1
ATOM 1441 N N . ASP A 1 181 ? -10.507 -0.159 19.311 1.00 90.81 181 ASP A N 1
ATOM 1442 C CA . ASP A 1 181 ? -9.700 -1.330 18.956 1.00 90.81 181 ASP A CA 1
ATOM 1443 C C . ASP A 1 181 ? -10.182 -2.018 17.678 1.00 90.81 181 ASP A C 1
ATOM 1445 O O . ASP A 1 181 ? -9.351 -2.470 16.886 1.00 90.81 181 ASP A O 1
ATOM 1449 N N . TRP A 1 182 ? -11.488 -1.937 17.425 1.00 92.38 182 TRP A N 1
ATOM 1450 C CA . TRP A 1 182 ? -12.160 -2.328 16.192 1.00 92.38 182 TRP A CA 1
ATOM 1451 C C . TRP A 1 182 ? -11.627 -1.637 14.928 1.00 92.38 182 TRP A C 1
ATOM 1453 O O . TRP A 1 182 ? -11.664 -2.221 13.851 1.00 92.38 182 TRP A O 1
ATOM 1463 N N . ALA A 1 183 ? -11.112 -0.408 15.014 1.00 94.50 183 ALA A N 1
ATOM 1464 C CA . ALA A 1 183 ? -10.594 0.323 13.860 1.00 94.50 183 ALA A CA 1
ATOM 1465 C C . ALA A 1 183 ? -9.163 -0.137 13.562 1.00 94.50 183 ALA A C 1
ATOM 1467 O O . ALA A 1 183 ? -8.216 0.270 14.241 1.00 94.50 183 ALA A O 1
ATOM 1468 N N . LEU A 1 184 ? -8.971 -0.990 12.560 1.00 94.88 184 LEU A N 1
ATOM 1469 C CA . LEU A 1 184 ? -7.655 -1.454 12.128 1.00 94.88 184 LEU A CA 1
ATOM 1470 C C . LEU A 1 184 ? -7.075 -0.468 11.101 1.00 94.88 184 LEU A C 1
ATOM 1472 O O . LEU A 1 184 ? -7.540 -0.456 9.963 1.00 94.88 184 LEU A O 1
ATOM 1476 N N . PRO A 1 185 ? -6.076 0.365 11.456 1.00 95.38 185 PRO A N 1
ATOM 1477 C CA . PRO A 1 185 ? -5.517 1.316 10.505 1.00 95.38 185 PRO A CA 1
ATOM 1478 C C . PRO A 1 185 ? -4.593 0.610 9.509 1.00 95.38 185 PRO A C 1
ATOM 1480 O O . PRO A 1 185 ? -3.625 -0.045 9.912 1.00 95.38 185 PRO A O 1
ATOM 1483 N N . ILE A 1 186 ? -4.858 0.795 8.218 1.00 94.44 186 ILE A N 1
ATOM 1484 C CA . ILE A 1 186 ? -4.070 0.241 7.115 1.00 94.44 186 ILE A CA 1
ATOM 1485 C C . ILE A 1 186 ? -3.604 1.393 6.225 1.00 94.44 186 ILE A C 1
ATOM 1487 O O . ILE A 1 186 ? -4.408 2.158 5.695 1.00 94.44 186 ILE A O 1
ATOM 1491 N N . ILE A 1 187 ? -2.292 1.520 6.037 1.00 94.00 187 ILE A N 1
ATOM 1492 C CA . ILE A 1 187 ? -1.765 2.472 5.060 1.00 94.00 187 ILE A CA 1
ATOM 1493 C C . ILE A 1 187 ? -2.014 1.926 3.653 1.00 94.00 187 ILE A C 1
ATOM 1495 O O . ILE A 1 187 ? -1.669 0.781 3.354 1.00 94.00 187 ILE A O 1
ATOM 1499 N N . GLN A 1 188 ? -2.624 2.724 2.781 1.00 91.56 188 GLN A N 1
ATOM 1500 C CA . GLN A 1 188 ? -2.874 2.281 1.412 1.00 91.56 188 GLN A CA 1
ATOM 1501 C C . GLN A 1 188 ? -1.558 2.162 0.638 1.00 91.56 188 GLN A C 1
ATOM 1503 O O . GLN A 1 188 ? -0.686 3.036 0.699 1.00 91.56 188 GLN A O 1
ATOM 1508 N N . LEU A 1 189 ? -1.447 1.091 -0.153 1.00 89.94 189 LEU A N 1
ATOM 1509 C CA . LEU A 1 189 ? -0.267 0.796 -0.971 1.00 89.94 189 LEU A CA 1
ATOM 1510 C C . LEU A 1 189 ? 0.091 1.943 -1.922 1.00 89.94 189 LEU A C 1
ATOM 1512 O O . LEU A 1 189 ? 1.269 2.196 -2.162 1.00 89.94 189 LEU A O 1
ATOM 1516 N N . TRP A 1 190 ? -0.910 2.672 -2.420 1.00 90.94 190 TRP A N 1
ATOM 1517 C CA . TRP A 1 190 ? -0.691 3.833 -3.277 1.00 90.94 190 TRP A CA 1
ATOM 1518 C C . TRP A 1 190 ? 0.143 4.921 -2.582 1.00 90.94 190 TRP A C 1
ATOM 1520 O O . TRP A 1 190 ? 1.136 5.381 -3.147 1.00 90.94 190 TRP A O 1
ATOM 1530 N N . HIS A 1 191 ? -0.177 5.267 -1.328 1.00 92.75 191 HIS A N 1
ATOM 1531 C CA . HIS A 1 191 ? 0.591 6.248 -0.551 1.00 92.75 191 HIS A CA 1
ATOM 1532 C C . HIS A 1 191 ? 2.016 5.765 -0.259 1.00 92.75 191 HIS A C 1
ATOM 1534 O O . HIS A 1 191 ? 2.960 6.552 -0.344 1.00 92.75 191 HIS A O 1
ATOM 1540 N N . LEU A 1 192 ? 2.195 4.471 0.032 1.00 92.06 192 LEU A N 1
ATOM 1541 C CA . LEU A 1 192 ? 3.527 3.882 0.203 1.00 92.06 192 LEU A CA 1
ATOM 1542 C C . LEU A 1 192 ? 4.354 3.976 -1.083 1.00 92.06 192 LEU A C 1
ATOM 1544 O O . LEU A 1 192 ? 5.486 4.459 -1.048 1.00 92.06 192 LEU A O 1
ATOM 1548 N N . LYS A 1 193 ? 3.773 3.584 -2.224 1.00 92.88 193 LYS A N 1
ATOM 1549 C CA . LYS A 1 193 ? 4.416 3.689 -3.540 1.00 92.88 193 LYS A CA 1
ATOM 1550 C C . LYS A 1 193 ? 4.766 5.141 -3.856 1.00 92.88 193 LYS A C 1
ATOM 1552 O O . LYS A 1 193 ? 5.839 5.403 -4.387 1.00 92.88 193 LYS A O 1
ATOM 1557 N N . TRP A 1 194 ? 3.901 6.095 -3.519 1.00 93.50 194 TRP A N 1
ATOM 1558 C CA . TRP A 1 194 ? 4.173 7.512 -3.746 1.00 93.50 194 TRP A CA 1
ATOM 1559 C C . TRP A 1 194 ? 5.338 8.036 -2.899 1.00 93.50 194 TRP A C 1
ATOM 1561 O O . TRP A 1 194 ? 6.241 8.693 -3.418 1.00 93.50 194 TRP A O 1
ATOM 1571 N N . ASN A 1 195 ? 5.364 7.700 -1.609 1.00 92.88 195 ASN A N 1
ATOM 1572 C CA . ASN A 1 195 ? 6.460 8.073 -0.715 1.00 92.88 195 ASN A CA 1
ATOM 1573 C C . ASN A 1 195 ? 7.794 7.459 -1.156 1.00 92.88 195 ASN A C 1
ATOM 1575 O O . ASN A 1 195 ? 8.830 8.120 -1.073 1.00 92.88 195 ASN A O 1
ATOM 1579 N N . TRP A 1 196 ? 7.773 6.227 -1.666 1.00 93.50 196 TRP A N 1
ATOM 1580 C CA . TRP A 1 196 ? 8.964 5.587 -2.219 1.00 93.50 196 TRP A CA 1
ATOM 1581 C C . TRP A 1 196 ? 9.494 6.321 -3.454 1.00 93.50 196 TRP A C 1
ATOM 1583 O O . TRP A 1 196 ? 10.686 6.606 -3.532 1.00 93.50 196 TRP A O 1
ATOM 1593 N N . GLN A 1 197 ? 8.614 6.727 -4.375 1.00 94.12 197 GLN A N 1
ATOM 1594 C CA . GLN A 1 197 ? 9.006 7.542 -5.531 1.00 94.12 197 GLN A CA 1
ATOM 1595 C C . GLN A 1 197 ? 9.646 8.863 -5.095 1.00 94.12 197 GLN A C 1
ATOM 1597 O O . GLN A 1 197 ? 10.728 9.199 -5.568 1.00 94.12 197 GLN A O 1
ATOM 1602 N N . LYS A 1 198 ? 9.042 9.572 -4.132 1.00 94.12 198 LYS A N 1
ATOM 1603 C CA . LYS A 1 198 ? 9.628 10.795 -3.555 1.00 94.12 198 LYS A CA 1
ATOM 1604 C C . LYS A 1 198 ? 11.027 10.555 -2.996 1.00 94.12 198 LYS A C 1
ATOM 1606 O O . LYS A 1 198 ? 11.913 11.381 -3.195 1.00 94.12 198 LYS A O 1
ATOM 1611 N N . ALA A 1 199 ? 11.235 9.432 -2.310 1.00 94.56 199 ALA A N 1
ATOM 1612 C CA . ALA A 1 199 ? 12.546 9.068 -1.788 1.00 94.56 199 ALA A CA 1
ATOM 1613 C C . ALA A 1 199 ? 13.563 8.839 -2.916 1.00 94.56 199 ALA A C 1
ATOM 1615 O O . ALA A 1 199 ? 14.657 9.394 -2.841 1.00 94.56 199 ALA A O 1
ATOM 1616 N N . ILE A 1 200 ? 13.192 8.100 -3.968 1.00 94.06 200 ILE A N 1
ATOM 1617 C CA . ILE A 1 200 ? 14.043 7.878 -5.147 1.00 94.06 200 ILE A CA 1
ATOM 1618 C C . ILE A 1 200 ? 14.423 9.217 -5.790 1.00 94.06 200 ILE A C 1
ATOM 1620 O O . ILE A 1 200 ? 15.607 9.506 -5.947 1.00 94.06 200 ILE A O 1
ATOM 1624 N N . PHE A 1 201 ? 13.445 10.071 -6.101 1.00 93.38 201 PHE A N 1
ATOM 1625 C CA . PHE A 1 201 ? 13.723 11.379 -6.694 1.00 93.38 201 PHE A CA 1
ATOM 1626 C C . PHE A 1 201 ? 14.624 12.221 -5.793 1.00 93.38 201 PHE A C 1
ATOM 1628 O O . PHE A 1 201 ? 15.636 12.726 -6.255 1.00 93.38 201 PHE A O 1
ATOM 1635 N N . ARG A 1 202 ? 14.354 12.301 -4.489 1.00 91.94 202 ARG A N 1
ATOM 1636 C CA . ARG A 1 202 ? 15.200 13.070 -3.565 1.00 91.94 202 ARG A CA 1
ATOM 1637 C C . ARG A 1 202 ? 16.645 12.563 -3.495 1.00 91.94 202 ARG A C 1
ATOM 1639 O O . ARG A 1 202 ? 17.552 13.363 -3.305 1.00 91.94 202 ARG A O 1
ATOM 1646 N N . LEU A 1 203 ? 16.862 11.252 -3.599 1.00 91.00 203 LEU A N 1
ATOM 1647 C CA . LEU A 1 203 ? 18.196 10.650 -3.505 1.00 91.00 203 LEU A CA 1
ATOM 1648 C C . LEU A 1 203 ? 18.986 10.723 -4.815 1.00 91.00 203 LEU A C 1
ATOM 1650 O O . LEU A 1 203 ? 20.213 10.740 -4.769 1.00 91.00 203 LEU A O 1
ATOM 1654 N N . HIS A 1 204 ? 18.301 10.755 -5.959 1.00 90.00 204 HIS A N 1
ATOM 1655 C CA . HIS A 1 204 ? 18.923 10.631 -7.281 1.00 90.00 204 HIS A CA 1
ATOM 1656 C C . HIS A 1 204 ? 18.744 11.870 -8.175 1.00 90.00 204 HIS A C 1
ATOM 1658 O O . HIS A 1 204 ? 19.165 11.862 -9.334 1.00 90.00 204 HIS A O 1
ATOM 1664 N N . TRP A 1 205 ? 18.131 12.941 -7.664 1.00 88.94 205 TRP A N 1
ATOM 1665 C CA . TRP A 1 205 ? 17.985 14.217 -8.362 1.00 88.94 205 TRP A CA 1
ATOM 1666 C C . TRP A 1 205 ? 19.134 15.165 -8.014 1.00 88.94 205 TRP A C 1
ATOM 1668 O O . TRP A 1 205 ? 19.110 15.858 -6.998 1.00 88.94 205 TRP A O 1
ATOM 1678 N N . PHE A 1 206 ? 20.157 15.189 -8.867 1.00 85.50 206 PHE A N 1
ATOM 1679 C CA . PHE A 1 206 ? 21.333 16.042 -8.693 1.00 85.50 206 PHE A CA 1
ATOM 1680 C C . PHE A 1 206 ? 21.281 17.270 -9.614 1.00 85.50 206 PHE A C 1
ATOM 1682 O O . PHE A 1 206 ? 20.746 17.176 -10.721 1.00 85.50 206 PHE A O 1
ATOM 1689 N N . PRO A 1 207 ? 21.833 18.427 -9.205 1.00 75.19 207 PRO A N 1
ATOM 1690 C CA . PRO A 1 207 ? 22.007 19.571 -10.100 1.00 75.19 207 PRO A CA 1
ATOM 1691 C C . PRO A 1 207 ? 22.805 19.183 -11.352 1.00 75.19 207 PRO A C 1
ATOM 1693 O O . PRO A 1 207 ? 23.682 18.326 -11.281 1.00 75.19 207 PRO A O 1
ATOM 1696 N N . LEU A 1 208 ? 22.536 19.841 -12.484 1.00 69.06 208 LEU A N 1
ATOM 1697 C CA . LEU A 1 208 ? 23.263 19.623 -13.749 1.00 69.06 208 LEU A CA 1
ATOM 1698 C C . LEU A 1 208 ? 24.670 20.254 -13.755 1.00 69.06 208 LEU A C 1
ATOM 1700 O O . LEU A 1 208 ? 25.263 20.438 -14.814 1.00 69.06 208 LEU A O 1
ATOM 1704 N N . GLU A 1 209 ? 25.195 20.615 -12.587 1.00 63.84 209 GLU A N 1
ATOM 1705 C CA . GLU A 1 209 ? 26.452 21.338 -12.428 1.00 63.84 209 GLU A CA 1
ATOM 1706 C C . GLU A 1 209 ? 27.558 20.392 -11.923 1.00 63.84 209 GLU A C 1
ATOM 1708 O O . GLU A 1 209 ? 27.391 19.679 -10.930 1.00 63.84 209 GLU A O 1
ATOM 1713 N N . GLY A 1 210 ? 28.711 20.398 -12.603 1.00 61.16 210 GLY A N 1
ATOM 1714 C CA . GLY A 1 210 ? 29.913 19.630 -12.241 1.00 61.16 210 GLY A CA 1
ATOM 1715 C C . GLY A 1 210 ? 30.075 18.271 -12.946 1.00 61.16 210 GLY A C 1
ATOM 1716 O O . GLY A 1 210 ? 29.298 17.895 -13.816 1.00 61.16 210 GLY A O 1
ATOM 1717 N N . ASN A 1 211 ? 31.099 17.500 -12.549 1.00 52.34 211 ASN A N 1
ATOM 1718 C CA . ASN A 1 211 ? 31.467 16.189 -13.131 1.00 52.34 211 ASN A CA 1
ATOM 1719 C C . ASN A 1 211 ? 30.437 15.057 -12.903 1.00 52.34 211 ASN A C 1
ATOM 1721 O O . ASN A 1 211 ? 30.678 13.911 -13.286 1.00 52.34 211 ASN A O 1
ATOM 1725 N N . LYS A 1 212 ? 29.293 15.335 -12.267 1.00 53.12 212 LYS A N 1
ATOM 1726 C CA . LYS A 1 212 ? 28.229 14.349 -12.032 1.00 53.12 212 LYS A CA 1
ATOM 1727 C C . LYS A 1 212 ? 27.259 14.344 -13.214 1.00 53.12 212 LYS A C 1
ATOM 1729 O O . LYS A 1 212 ? 26.140 14.829 -13.123 1.00 53.12 212 LYS A O 1
ATOM 1734 N N . LEU A 1 213 ? 27.698 13.749 -14.322 1.00 58.09 213 LEU A N 1
ATOM 1735 C CA . LEU A 1 213 ? 26.899 13.560 -15.542 1.00 58.09 213 LEU A CA 1
ATOM 1736 C C . LEU A 1 213 ? 25.754 12.535 -15.400 1.00 58.09 213 LEU A C 1
ATOM 1738 O O . LEU A 1 213 ? 25.051 12.283 -16.376 1.00 58.09 213 LEU A O 1
ATOM 1742 N N . TYR A 1 214 ? 25.545 11.940 -14.226 1.00 66.75 214 TYR A N 1
ATOM 1743 C CA . TYR A 1 214 ? 24.592 10.849 -14.015 1.00 66.75 214 TYR A CA 1
ATOM 1744 C C . TYR A 1 214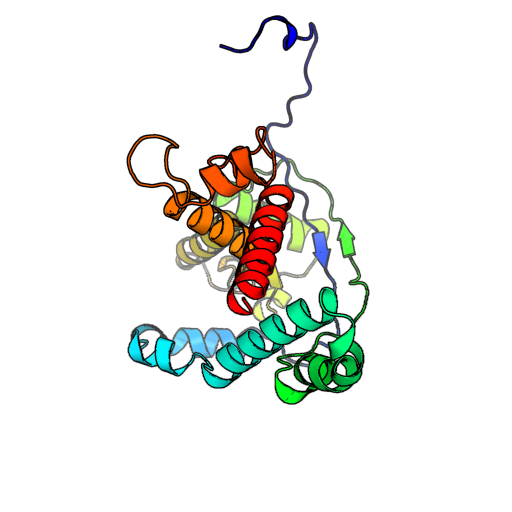 ? 23.575 11.215 -12.929 1.00 66.75 214 TYR A C 1
ATOM 1746 O O . TYR A 1 214 ? 23.946 11.742 -11.879 1.00 66.75 214 TYR A O 1
ATOM 1754 N N . GLY A 1 215 ? 22.292 10.938 -13.175 1.00 80.44 215 GLY A N 1
ATOM 1755 C CA . GLY A 1 215 ? 21.206 11.203 -12.230 1.00 80.44 215 GLY A CA 1
ATOM 1756 C C . GLY A 1 215 ? 19.863 11.461 -12.909 1.00 80.44 215 GLY A C 1
ATOM 1757 O O . GLY A 1 215 ? 19.804 11.865 -14.073 1.00 80.44 215 GLY A O 1
ATOM 1758 N N . LEU A 1 216 ? 18.779 11.298 -12.145 1.00 88.50 216 LEU A N 1
ATOM 1759 C CA . LEU A 1 216 ? 17.409 11.416 -12.655 1.00 88.50 216 LEU A CA 1
ATOM 1760 C C . LEU A 1 216 ? 17.114 12.798 -13.234 1.00 88.50 216 LEU A C 1
ATOM 1762 O O . LEU A 1 216 ? 16.304 12.903 -14.145 1.00 88.50 216 LEU A O 1
ATOM 1766 N N . HIS A 1 217 ? 17.768 13.854 -12.749 1.00 87.88 217 HIS A N 1
ATOM 1767 C CA . HIS A 1 217 ? 17.555 15.205 -13.263 1.00 87.88 217 HIS A CA 1
ATOM 1768 C C . HIS A 1 217 ? 17.961 15.327 -14.738 1.00 87.88 217 HIS A C 1
ATOM 1770 O O . HIS A 1 217 ? 17.163 15.777 -15.559 1.00 87.88 217 HIS A O 1
ATOM 1776 N N . ARG A 1 218 ? 19.170 14.871 -15.090 1.00 84.56 218 ARG A N 1
ATOM 1777 C CA . ARG A 1 218 ? 19.673 14.883 -16.470 1.00 84.56 218 ARG A CA 1
ATOM 1778 C C . ARG A 1 218 ? 18.796 14.038 -17.376 1.00 84.56 218 ARG A C 1
ATOM 1780 O O . ARG A 1 218 ? 18.367 14.499 -18.426 1.00 84.56 218 ARG A O 1
ATOM 1787 N N . GLU A 1 219 ? 18.504 12.821 -16.943 1.00 84.50 219 GLU A N 1
ATOM 1788 C CA . GLU A 1 219 ? 17.712 11.870 -17.719 1.00 84.50 219 GLU A CA 1
ATOM 1789 C C . GLU A 1 219 ? 16.293 12.400 -17.955 1.00 84.50 219 GLU A C 1
ATOM 1791 O O . GLU A 1 219 ? 15.812 12.412 -19.082 1.00 84.50 219 GLU A O 1
ATOM 1796 N N . THR A 1 220 ? 15.656 12.947 -16.920 1.00 85.50 220 THR A N 1
ATOM 1797 C CA . THR A 1 220 ? 14.294 13.486 -17.016 1.00 85.50 220 THR A CA 1
ATOM 1798 C C . THR A 1 220 ? 14.232 14.742 -17.886 1.00 85.50 220 THR A C 1
ATOM 1800 O O . THR A 1 220 ? 13.334 14.870 -18.714 1.00 85.50 220 THR A O 1
ATOM 1803 N N . VAL A 1 221 ? 15.153 15.692 -17.696 1.00 84.25 221 VAL A N 1
ATOM 1804 C CA . VAL A 1 221 ? 15.076 17.022 -18.326 1.00 84.25 221 VAL A CA 1
ATOM 1805 C C . VAL A 1 221 ? 15.718 17.044 -19.710 1.00 84.25 221 VAL A C 1
ATOM 1807 O O . VAL A 1 221 ? 15.146 17.646 -20.612 1.00 84.25 221 VAL A O 1
ATOM 1810 N N . GLN A 1 222 ? 16.881 16.412 -19.888 1.00 81.56 222 GLN A N 1
ATOM 1811 C CA . GLN A 1 222 ? 17.645 16.477 -21.140 1.00 81.56 222 GLN A CA 1
ATOM 1812 C C . GLN A 1 222 ? 17.342 15.321 -22.093 1.00 81.56 222 GLN A C 1
ATOM 1814 O O . GLN A 1 222 ? 17.335 15.538 -23.295 1.00 81.56 222 GLN A O 1
ATOM 1819 N N . ILE A 1 223 ? 17.128 14.104 -21.579 1.00 83.69 223 ILE A N 1
ATOM 1820 C CA . ILE A 1 223 ? 16.925 12.917 -22.430 1.00 83.69 223 ILE A CA 1
ATOM 1821 C C . ILE A 1 223 ? 15.437 12.707 -22.713 1.00 83.69 223 ILE A C 1
ATOM 1823 O O . ILE A 1 223 ? 15.043 12.520 -23.856 1.00 83.69 223 ILE A O 1
ATOM 1827 N N . MET A 1 224 ? 14.601 12.755 -21.673 1.00 85.31 224 MET A N 1
ATOM 1828 C CA . MET A 1 224 ? 13.152 12.552 -21.795 1.00 85.31 224 MET A CA 1
ATOM 1829 C C . MET A 1 224 ? 12.374 13.844 -22.087 1.00 85.31 224 MET A C 1
ATOM 1831 O O . MET A 1 224 ? 11.155 13.791 -22.236 1.00 85.31 224 MET A O 1
ATOM 1835 N N . GLU A 1 225 ? 13.042 15.002 -22.094 1.00 87.06 225 GLU A N 1
ATOM 1836 C CA . GLU A 1 225 ? 12.447 16.327 -22.350 1.00 87.06 225 GLU A CA 1
ATOM 1837 C C . GLU A 1 225 ? 11.279 16.708 -21.407 1.00 87.06 225 GLU A C 1
ATOM 1839 O O . GLU A 1 225 ? 10.453 17.578 -21.696 1.00 87.06 225 GLU A O 1
ATOM 1844 N N . ARG A 1 226 ? 11.213 16.114 -20.207 1.00 86.88 226 ARG A N 1
ATOM 1845 C CA . ARG A 1 226 ? 10.163 16.357 -19.195 1.00 86.88 226 ARG A CA 1
ATOM 1846 C C . ARG A 1 226 ? 10.498 17.552 -18.299 1.00 86.88 226 ARG A C 1
ATOM 1848 O O . ARG A 1 226 ? 10.448 17.475 -17.073 1.00 86.88 226 ARG A O 1
ATOM 1855 N N . THR A 1 227 ? 10.796 18.695 -18.912 1.00 84.31 227 THR A N 1
ATOM 1856 C CA . THR A 1 227 ? 11.293 19.915 -18.239 1.00 84.31 227 THR A CA 1
ATOM 1857 C C . 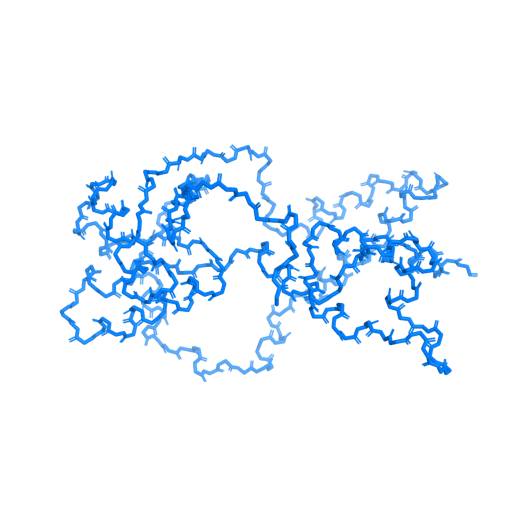THR A 1 227 ? 10.327 20.523 -17.214 1.00 84.31 227 THR A C 1
ATOM 1859 O O . THR A 1 227 ? 10.748 21.236 -16.307 1.00 84.31 227 THR A O 1
ATOM 1862 N N . LYS A 1 228 ? 9.026 20.226 -17.322 1.00 87.56 228 LYS A N 1
ATOM 1863 C CA . LYS A 1 228 ? 7.981 20.713 -16.401 1.00 87.56 228 LYS A CA 1
ATOM 1864 C C . LYS A 1 228 ? 7.820 19.857 -15.140 1.00 87.56 228 LYS A C 1
ATOM 1866 O O . LYS A 1 228 ? 7.001 20.196 -14.285 1.00 87.56 228 LYS A O 1
ATOM 1871 N N . PHE A 1 229 ? 8.534 18.737 -15.025 1.00 89.88 229 PHE A N 1
ATOM 1872 C CA . PHE A 1 229 ? 8.424 17.865 -13.862 1.00 89.88 229 PHE A CA 1
ATOM 1873 C C . PHE A 1 229 ? 9.033 18.528 -12.620 1.00 89.88 229 PHE A C 1
ATOM 1875 O O . PHE A 1 229 ? 10.201 18.907 -12.603 1.00 89.88 229 PHE A O 1
ATOM 1882 N N . ASN A 1 230 ? 8.240 18.638 -11.555 1.00 90.56 230 ASN A N 1
ATOM 1883 C CA . ASN A 1 230 ? 8.708 19.136 -10.267 1.00 90.56 230 ASN A CA 1
ATOM 1884 C C . ASN A 1 230 ? 9.053 17.953 -9.351 1.00 90.56 230 ASN A C 1
ATOM 1886 O O . ASN A 1 230 ? 8.155 17.289 -8.833 1.00 90.56 230 ASN A O 1
ATOM 1890 N N . HIS A 1 231 ? 10.347 17.722 -9.128 1.00 88.75 231 HIS A N 1
ATOM 1891 C CA . HIS A 1 231 ? 10.863 16.644 -8.282 1.00 88.75 231 HIS A CA 1
ATOM 1892 C C . HIS A 1 231 ? 10.587 16.828 -6.777 1.00 88.75 231 HIS A C 1
ATOM 1894 O O . HIS A 1 231 ? 10.526 15.836 -6.055 1.00 88.75 231 HIS A O 1
ATOM 1900 N N . GLU A 1 232 ? 10.385 18.060 -6.298 1.00 88.12 232 GLU A N 1
ATOM 1901 C CA . GLU A 1 232 ? 10.063 18.339 -4.891 1.00 88.12 232 GLU A CA 1
ATOM 1902 C C . GLU A 1 232 ? 8.605 17.995 -4.584 1.00 88.12 232 GLU A C 1
ATOM 1904 O O . GLU A 1 232 ? 8.294 17.347 -3.583 1.00 88.12 232 GLU A O 1
ATOM 1909 N N . LYS A 1 233 ? 7.696 18.397 -5.482 1.00 89.88 233 LYS A N 1
ATOM 1910 C CA . LYS A 1 233 ? 6.277 18.034 -5.393 1.00 89.88 233 LYS A CA 1
ATOM 1911 C C . LYS A 1 233 ? 6.075 16.549 -5.710 1.00 89.88 233 LYS A C 1
ATOM 1913 O O . LYS A 1 233 ? 5.330 15.869 -5.001 1.00 89.88 233 LYS A O 1
ATOM 1918 N N . CYS A 1 234 ? 6.775 16.068 -6.742 1.00 90.56 234 CYS A N 1
ATOM 1919 C CA . CYS A 1 234 ? 6.802 14.688 -7.218 1.00 90.56 234 CYS A CA 1
ATOM 1920 C C . CYS A 1 234 ? 5.382 14.142 -7.416 1.00 90.56 234 CYS A C 1
ATOM 1922 O O . CYS A 1 234 ? 4.943 13.265 -6.677 1.00 90.56 234 CYS A O 1
ATOM 1924 N N . ASP A 1 235 ? 4.617 14.700 -8.358 1.00 92.19 235 ASP A N 1
ATOM 1925 C CA . ASP A 1 235 ? 3.262 14.209 -8.640 1.00 92.19 235 ASP A CA 1
ATOM 1926 C C . ASP A 1 235 ? 3.303 12.727 -9.065 1.00 92.19 235 ASP A C 1
ATOM 1928 O O . ASP A 1 235 ? 4.162 12.331 -9.852 1.00 92.19 235 ASP A O 1
ATOM 1932 N N . PHE A 1 236 ? 2.379 11.907 -8.544 1.00 91.50 236 PHE A N 1
ATOM 1933 C CA . PHE A 1 236 ? 2.476 10.441 -8.607 1.00 91.50 236 PHE A CA 1
ATOM 1934 C C . PHE A 1 236 ? 2.598 9.876 -10.027 1.00 91.50 236 PHE A C 1
ATOM 1936 O O . PHE A 1 236 ? 3.528 9.127 -10.296 1.00 91.50 236 PHE A O 1
ATOM 1943 N N . TYR A 1 237 ? 1.669 10.198 -10.935 1.00 93.62 237 TYR A N 1
ATOM 1944 C CA . TYR A 1 237 ? 1.673 9.595 -12.275 1.00 93.62 237 TYR A CA 1
ATOM 1945 C C . TYR A 1 237 ? 2.884 10.030 -13.112 1.00 93.62 237 TYR A C 1
ATOM 1947 O O . TYR A 1 237 ? 3.567 9.151 -13.637 1.00 93.62 237 TYR A O 1
ATOM 1955 N N . PRO A 1 238 ? 3.234 11.332 -13.190 1.00 92.88 238 PRO A N 1
ATOM 1956 C CA . PRO A 1 238 ? 4.454 11.746 -13.880 1.00 92.88 238 PRO A CA 1
ATOM 1957 C C . PRO A 1 238 ? 5.718 11.090 -13.313 1.00 92.88 238 PRO A C 1
ATOM 1959 O O . PRO A 1 238 ? 6.542 10.590 -14.075 1.00 92.88 238 PRO A O 1
ATOM 1962 N N . ALA A 1 239 ? 5.853 11.052 -11.983 1.00 92.69 239 ALA A N 1
ATOM 1963 C CA . ALA A 1 239 ? 6.986 10.419 -11.314 1.00 92.69 239 ALA A CA 1
ATOM 1964 C C . ALA A 1 239 ? 7.063 8.919 -11.633 1.00 92.69 239 ALA A C 1
ATOM 1966 O O . ALA A 1 239 ? 8.144 8.402 -11.912 1.00 92.69 239 ALA A O 1
ATOM 1967 N N . HIS A 1 240 ? 5.918 8.234 -11.642 1.00 93.69 240 HIS A N 1
ATOM 1968 C CA . HIS A 1 240 ? 5.853 6.805 -11.908 1.00 93.69 240 HIS A CA 1
ATOM 1969 C C . HIS A 1 240 ? 6.321 6.473 -13.323 1.00 93.69 240 HIS A C 1
ATOM 1971 O O . HIS A 1 240 ? 7.158 5.584 -13.467 1.00 93.69 240 HIS A O 1
ATOM 1977 N N . HIS A 1 241 ? 5.843 7.211 -14.328 1.00 92.94 241 HIS A N 1
ATOM 1978 C CA . HIS A 1 241 ? 6.242 7.009 -15.720 1.00 92.94 241 HIS A CA 1
ATOM 1979 C C . HIS A 1 241 ? 7.725 7.304 -15.947 1.00 92.94 241 HIS A C 1
ATOM 1981 O O . HIS A 1 241 ? 8.393 6.549 -16.635 1.00 92.94 241 HIS A O 1
ATOM 1987 N N . ILE A 1 242 ? 8.281 8.354 -15.328 1.00 93.12 242 ILE A N 1
ATOM 1988 C CA . ILE A 1 242 ? 9.727 8.637 -15.414 1.00 93.12 242 ILE A CA 1
ATOM 1989 C C . ILE A 1 242 ? 10.549 7.459 -14.889 1.00 93.12 242 ILE A C 1
ATOM 1991 O O . ILE A 1 242 ? 11.528 7.059 -15.516 1.00 93.12 242 ILE A O 1
ATOM 1995 N N . LEU A 1 243 ? 10.162 6.908 -13.739 1.00 93.56 243 LEU A N 1
ATOM 1996 C CA . LEU A 1 243 ? 10.884 5.788 -13.143 1.00 93.56 243 LEU A CA 1
ATOM 1997 C C . LEU A 1 243 ? 10.727 4.501 -13.953 1.00 93.56 243 LEU A C 1
ATOM 1999 O O . LEU A 1 243 ? 11.687 3.745 -14.048 1.00 93.56 243 LEU A O 1
ATOM 2003 N N . GLU A 1 244 ? 9.553 4.265 -14.536 1.00 93.12 244 GLU A N 1
ATOM 2004 C CA . GLU A 1 244 ? 9.300 3.136 -15.433 1.00 93.12 244 GLU A CA 1
ATOM 2005 C C . GLU A 1 244 ? 10.153 3.235 -16.702 1.00 93.12 244 GLU A C 1
ATOM 2007 O O . GLU A 1 244 ? 10.929 2.324 -16.979 1.00 93.12 244 GLU A O 1
ATOM 2012 N N . ASP A 1 245 ? 10.109 4.372 -17.402 1.00 92.06 245 ASP A N 1
ATOM 2013 C CA . ASP A 1 245 ? 10.901 4.603 -18.615 1.00 92.06 245 ASP A CA 1
ATOM 2014 C C . ASP A 1 245 ? 12.400 4.468 -18.336 1.00 92.06 245 ASP A C 1
ATOM 2016 O O . ASP A 1 245 ? 13.137 3.849 -19.106 1.00 92.06 245 ASP A O 1
ATOM 2020 N N . ARG A 1 246 ? 12.870 5.019 -17.207 1.00 90.75 246 ARG A N 1
ATOM 2021 C CA . ARG A 1 246 ? 14.281 4.906 -16.832 1.00 90.75 246 ARG A CA 1
ATOM 2022 C C . ARG A 1 246 ? 14.661 3.464 -16.528 1.00 90.75 246 ARG A C 1
ATOM 2024 O O . ARG A 1 246 ? 15.707 3.007 -16.982 1.00 90.75 246 ARG A O 1
ATOM 2031 N N . PHE A 1 247 ? 13.835 2.759 -15.764 1.00 92.12 247 PHE A N 1
ATOM 2032 C CA . PHE A 1 247 ? 14.075 1.364 -15.425 1.00 92.12 247 PHE A CA 1
ATOM 2033 C C . PHE A 1 247 ? 14.134 0.482 -16.677 1.00 92.12 247 PHE A C 1
ATOM 2035 O O . PHE A 1 247 ? 15.071 -0.302 -16.822 1.00 92.12 247 PHE A O 1
ATOM 2042 N N . GLU A 1 248 ? 13.203 0.658 -17.618 1.00 93.44 248 GLU A N 1
ATOM 2043 C CA . GLU A 1 248 ? 13.228 -0.063 -18.893 1.00 93.44 248 GLU A CA 1
ATOM 2044 C C . GLU A 1 248 ? 14.484 0.267 -19.707 1.00 93.44 248 GLU A C 1
ATOM 2046 O O . GLU A 1 248 ? 15.159 -0.646 -20.179 1.00 93.44 248 GLU A O 1
ATOM 2051 N N . ALA A 1 249 ? 14.858 1.546 -19.807 1.00 91.00 249 ALA A N 1
ATOM 2052 C CA . ALA A 1 249 ? 16.074 1.957 -20.509 1.00 91.00 249 ALA A CA 1
ATOM 2053 C C . ALA A 1 249 ? 17.341 1.319 -19.910 1.00 91.00 249 ALA A C 1
ATOM 2055 O O . ALA A 1 249 ? 18.177 0.825 -20.660 1.00 91.00 249 ALA A O 1
ATOM 2056 N N . MET A 1 250 ? 17.466 1.266 -18.576 1.00 90.75 250 MET A N 1
ATOM 2057 C CA . MET A 1 250 ? 18.596 0.600 -17.900 1.00 90.75 250 MET A CA 1
ATOM 2058 C C . MET A 1 250 ? 18.681 -0.890 -18.239 1.00 90.75 250 MET A C 1
ATOM 2060 O O . MET A 1 250 ? 19.768 -1.432 -18.414 1.00 90.75 250 MET A O 1
ATOM 2064 N N . ILE A 1 251 ? 17.533 -1.563 -18.318 1.00 93.75 251 ILE A N 1
ATOM 2065 C CA . ILE A 1 251 ? 17.466 -2.991 -18.640 1.00 93.75 251 ILE A CA 1
ATOM 2066 C C . ILE A 1 251 ? 17.882 -3.266 -20.088 1.00 93.75 251 ILE A C 1
ATOM 2068 O O . ILE A 1 251 ? 18.487 -4.303 -20.365 1.00 93.75 251 ILE A O 1
ATOM 2072 N N . LEU A 1 252 ? 17.543 -2.366 -21.011 1.00 91.69 252 LEU A N 1
ATOM 2073 C CA . LEU A 1 252 ? 17.926 -2.488 -22.417 1.00 91.69 252 LEU A CA 1
ATOM 2074 C C . LEU A 1 252 ? 19.400 -2.141 -22.643 1.00 91.69 252 LEU A C 1
ATOM 2076 O O . LEU A 1 252 ? 20.052 -2.791 -23.452 1.00 91.69 252 LEU A O 1
ATOM 2080 N N . GLU A 1 253 ? 19.932 -1.162 -21.912 1.00 89.19 253 GLU A N 1
ATOM 2081 C CA . GLU A 1 253 ? 21.357 -0.815 -21.934 1.00 89.19 253 GLU A CA 1
ATOM 2082 C C . GLU A 1 253 ? 22.226 -1.982 -21.446 1.00 89.19 253 GLU A C 1
ATOM 2084 O O . GLU A 1 253 ? 23.256 -2.263 -22.039 1.00 89.19 253 GLU A O 1
ATOM 2089 N N . ALA A 1 254 ? 21.772 -2.735 -20.438 1.00 86.12 254 ALA A N 1
ATOM 2090 C CA . ALA A 1 254 ? 22.494 -3.900 -19.918 1.00 86.12 254 ALA A CA 1
ATOM 2091 C C . ALA A 1 254 ? 22.637 -5.078 -20.910 1.00 86.12 254 ALA A C 1
ATOM 2093 O O . ALA A 1 254 ? 23.326 -6.048 -20.597 1.00 86.12 254 ALA A O 1
ATOM 2094 N N . LEU A 1 255 ? 21.960 -5.035 -22.063 1.00 79.94 255 LEU A N 1
ATOM 2095 C CA . LEU A 1 255 ? 22.111 -6.020 -23.140 1.00 79.94 255 LEU A CA 1
ATOM 2096 C C . LEU A 1 255 ? 23.178 -5.641 -24.179 1.00 79.94 255 LEU A C 1
ATOM 2098 O O . LEU A 1 255 ? 23.508 -6.491 -25.008 1.00 79.94 255 LEU A O 1
ATOM 2102 N N . GLN A 1 256 ? 23.645 -4.389 -24.180 1.00 65.31 256 GLN A N 1
ATOM 2103 C CA . GLN A 1 256 ? 24.674 -3.880 -25.095 1.00 65.31 256 GLN A CA 1
ATOM 2104 C C . GLN A 1 256 ? 26.075 -4.159 -24.551 1.00 65.31 256 GLN A C 1
ATOM 2106 O O . GLN A 1 256 ? 26.950 -4.478 -25.387 1.00 65.31 256 GLN A O 1
#

Organism: NCBI:txid47425

pLDDT: mean 88.41, std 10.94, range [41.38, 97.0]